Protein 2OTT (pdb70)

Nearest PDB structures (foldseek):
  2ott-assembly2_Y  TM=1.011E+00  e=1.435E-18  Homo sapiens
  2ott-assembly1_X  TM=9.929E-01  e=5.709E-17  Homo sapiens
  2ja4-assembly1_A  TM=9.691E-01  e=3.502E-15  Homo sapiens
  9fmu-assembly1_D  TM=6.774E-01  e=1.146E-04  Homo sapiens
  6sa4-assembly1_A  TM=6.822E-01  e=3.387E-04  Homo sapiens

Secondary structure (DSSP, 8-state):
---EEEEEESSSTTEEEEEEESSS--EEBP---HHHHHHHHHHTT---EEEEEEE-TT-TT--EEE-SSS-GGG-S--EEE-SS--EEEEEE--/---EEEEEESSSTTEEEEEEESSS--EEBP--HHHHHHHHHHT---EEEEEEE-TT-TT--EEE--SSSGGG-SSPEEE-SS--EEEEEE--

Structure (mmCIF, N/CA/C/O backbone):
data_2OTT
#
_entry.id   2OTT
#
_cell.length_a   74.161
_cell.length_b   74.161
_cell.length_c   128.990
_cell.angle_alpha   90.00
_cell.angle_beta   90.00
_cell.angle_gamma   90.00
#
_symmetry.space_group_name_H-M   'P 41 2 2'
#
loop_
_entity.id
_entity.type
_entity.pdbx_description
1 polymer 'T-cell surface glycoprotein CD5'
2 water water
#
loop_
_atom_site.group_PDB
_atom_site.id
_atom_site.type_symbol
_atom_site.label_atom_id
_atom_site.label_alt_id
_atom_site.label_comp_id
_atom_site.label_asym_id
_atom_site.label_entity_id
_atom_site.label_seq_id
_atom_site.pdbx_PDB_ins_code
_atom_site.Cartn_x
_atom_site.Cartn_y
_atom_site.Cartn_z
_atom_site.occupancy
_atom_site.B_iso_or_equiv
_atom_site.auth_seq_id
_atom_site.auth_comp_id
_atom_site.auth_asym_id
_atom_site.auth_atom_id
_atom_site.pdbx_PDB_model_num
ATOM 1 N N . PRO A 1 1 ? 18.201 66.893 -12.067 1.00 22.37 7 PRO X N 1
ATOM 2 C CA . PRO A 1 1 ? 18.734 66.665 -10.691 1.00 22.03 7 PRO X CA 1
ATOM 3 C C . PRO A 1 1 ? 19.187 65.220 -10.515 1.00 21.34 7 PRO X C 1
ATOM 4 O O . PRO A 1 1 ? 18.397 64.296 -10.725 1.00 21.96 7 PRO X O 1
ATOM 8 N N . ALA A 1 2 ? 20.436 65.019 -10.144 1.00 20.12 8 ALA X N 1
ATOM 9 C CA . ALA A 1 2 ? 20.915 63.674 -9.879 1.00 19.85 8 ALA X CA 1
ATOM 10 C C . ALA A 1 2 ? 20.200 63.045 -8.647 1.00 19.91 8 ALA X C 1
ATOM 11 O O . ALA A 1 2 ? 19.541 63.748 -7.839 1.00 19.81 8 ALA X O 1
ATOM 13 N N . VAL A 1 3 ? 20.270 61.722 -8.545 1.00 18.65 9 VAL X N 1
ATOM 14 C CA . VAL A 1 3 ? 19.787 61.031 -7.394 1.00 17.81 9 VAL X CA 1
ATOM 15 C C . VAL A 1 3 ? 20.904 61.129 -6.346 1.00 17.21 9 VAL X C 1
ATOM 16 O O . VAL A 1 3 ? 22.032 60.871 -6.671 1.00 17.97 9 VAL X O 1
ATOM 20 N N . GLU A 1 4 ? 20.582 61.512 -5.122 1.00 15.71 10 GLU X N 1
ATOM 21 C CA . GLU A 1 4 ? 21.539 61.588 -4.031 1.00 15.19 10 GLU X CA 1
ATOM 22 C C . GLU A 1 4 ? 21.293 60.422 -3.114 1.00 13.50 10 GLU X C 1
ATOM 23 O O . GLU A 1 4 ? 20.160 59.974 -2.963 1.00 11.22 10 GLU X O 1
ATOM 29 N N . SER A 1 5 ? 22.338 59.906 -2.502 1.00 12.12 11 SER X N 1
ATOM 30 C CA . SER A 1 5 ? 22.085 58.875 -1.546 1.00 12.64 11 SER X CA 1
ATOM 31 C C . SER A 1 5 ? 22.799 59.172 -0.238 1.00 11.33 11 SER X C 1
ATOM 32 O O . SER A 1 5 ? 23.690 59.994 -0.182 1.00 10.37 11 SER X O 1
ATOM 35 N N . ARG A 1 6 ? 22.510 58.352 0.754 1.00 11.45 12 ARG X N 1
ATOM 36 C CA . ARG A 1 6 ? 22.939 58.631 2.116 1.00 12.66 12 ARG X CA 1
ATOM 37 C C . ARG A 1 6 ? 22.598 57.434 2.983 1.00 11.96 12 ARG X C 1
ATOM 38 O O . ARG A 1 6 ? 21.661 56.712 2.677 1.00 10.34 12 ARG X O 1
ATOM 46 N N . LEU A 1 7 ? 23.346 57.264 4.070 1.00 11.55 13 LEU X N 1
ATOM 47 C CA . LEU A 1 7 ? 23.188 56.136 4.966 1.00 9.69 13 LEU X CA 1
ATOM 48 C C . LEU A 1 7 ? 22.706 56.684 6.290 1.00 10.24 13 LEU X C 1
ATOM 49 O O . LEU A 1 7 ? 23.372 57.524 6.950 1.00 10.20 13 LEU X O 1
ATOM 54 N N . VAL A 1 8 ? 21.528 56.218 6.685 1.00 9.66 14 VAL X N 1
ATOM 55 C CA . VAL A 1 8 ? 20.837 56.807 7.791 1.00 8.53 14 VAL X CA 1
ATOM 56 C C . VAL A 1 8 ? 20.793 55.790 8.941 1.00 10.15 14 VAL X C 1
ATOM 57 O O . VAL A 1 8 ? 20.490 54.565 8.788 1.00 8.54 14 VAL X O 1
ATOM 61 N N . GLY A 1 9 ? 21.086 56.275 10.134 1.00 10.39 15 GLY X N 1
ATOM 62 C CA . GLY A 1 9 ? 20.715 55.456 11.268 1.00 9.84 15 GLY X CA 1
ATOM 63 C C . GLY A 1 9 ? 21.916 54.744 11.832 1.00 10.53 15 GLY X C 1
ATOM 64 O O . GLY A 1 9 ? 21.752 54.100 12.871 1.00 10.63 15 GLY X O 1
ATOM 65 N N . GLY A 1 10 ? 23.095 54.847 11.171 1.00 8.88 16 GLY X N 1
ATOM 66 C CA . GLY A 1 10 ? 24.278 54.125 11.618 1.00 10.25 16 GLY X CA 1
ATOM 67 C C . GLY A 1 10 ? 25.167 54.837 12.650 1.00 11.24 16 GLY X C 1
ATOM 68 O O . GLY A 1 10 ? 25.070 56.063 12.835 1.00 12.12 16 GLY X O 1
ATOM 69 N N . SER A 1 11 ? 26.103 54.116 13.258 1.00 9.39 17 SER X N 1
ATOM 70 C CA . SER A 1 11 ? 26.906 54.764 14.287 1.00 10.89 17 SER X CA 1
ATOM 71 C C . SER A 1 11 ? 27.900 55.689 13.673 1.00 9.40 17 SER X C 1
ATOM 72 O O . SER A 1 11 ? 28.573 56.406 14.404 1.00 9.46 17 SER X O 1
ATOM 75 N N . SER A 1 12 ? 28.025 55.662 12.355 1.00 8.98 18 SER X N 1
ATOM 76 C CA . SER A 1 12 ? 28.577 56.793 11.639 1.00 9.28 18 SER X CA 1
ATOM 77 C C . SER A 1 12 ? 27.909 57.004 10.255 1.00 10.45 18 SER X C 1
ATOM 78 O O . SER A 1 12 ? 26.983 56.256 9.888 1.00 10.71 18 SER X O 1
ATOM 81 N N . ILE A 1 13 ? 28.330 58.017 9.496 1.00 11.00 19 ILE X N 1
ATOM 82 C CA . ILE A 1 13 ? 27.709 58.222 8.187 1.00 13.18 19 ILE X CA 1
ATOM 83 C C . ILE A 1 13 ? 28.172 57.104 7.188 1.00 14.42 19 ILE X C 1
ATOM 84 O O . ILE A 1 13 ? 27.642 57.008 6.048 1.00 13.63 19 ILE X O 1
ATOM 89 N N . CYS A 1 14 ? 29.163 56.290 7.606 1.00 13.22 20 CYS X N 1
ATOM 90 C CA . CYS A 1 14 ? 29.659 55.211 6.764 1.00 13.74 20 CYS X CA 1
ATOM 91 C C . CYS A 1 14 ? 28.807 53.969 6.887 1.00 12.12 20 CYS X C 1
ATOM 92 O O . CYS A 1 14 ? 29.126 52.948 6.302 1.00 12.98 20 CYS X O 1
ATOM 95 N N . GLU A 1 15 ? 27.701 54.012 7.635 1.00 11.50 21 GLU X N 1
ATOM 96 C CA . GLU A 1 15 ? 26.865 52.820 7.691 1.00 9.77 21 GLU X CA 1
ATOM 97 C C . GLU A 1 15 ? 25.416 53.138 7.968 1.00 10.01 21 GLU X C 1
ATOM 98 O O . GLU A 1 15 ? 25.118 54.168 8.525 1.00 9.93 21 GLU X O 1
ATOM 104 N N . GLY A 1 16 ? 24.483 52.335 7.472 1.00 9.57 22 GLY X N 1
ATOM 105 C CA . GLY A 1 16 ? 23.107 52.623 7.734 1.00 8.08 22 GLY X CA 1
ATOM 106 C C . GLY A 1 16 ? 22.184 52.202 6.617 1.00 9.48 22 GLY X C 1
ATOM 107 O O . GLY A 1 16 ? 22.626 51.587 5.633 1.00 8.92 22 GLY X O 1
ATOM 108 N N . THR A 1 17 ? 20.887 52.463 6.805 1.00 8.41 23 THR X N 1
ATOM 109 C CA . THR A 1 17 ? 19.910 52.168 5.810 1.00 9.13 23 THR X CA 1
ATOM 110 C C . THR A 1 17 ? 20.058 53.137 4.630 1.00 11.06 23 THR X C 1
ATOM 111 O O . THR A 1 17 ? 20.236 54.353 4.839 1.00 10.66 23 THR X O 1
ATOM 115 N N . VAL A 1 18 ? 19.959 52.635 3.397 1.00 10.36 24 VAL X N 1
ATOM 116 C CA . VAL A 1 18 ? 20.140 53.567 2.269 1.00 10.45 24 VAL X CA 1
ATOM 117 C C . VAL A 1 18 ? 18.885 54.395 2.062 1.00 10.30 24 VAL X C 1
ATOM 118 O O . VAL A 1 18 ? 17.742 53.849 1.954 1.00 10.28 24 VAL X O 1
ATOM 122 N N . GLU A 1 19 ? 19.106 55.693 1.954 1.00 9.54 25 GLU X N 1
ATOM 123 C CA . GLU A 1 19 ? 18.073 56.649 1.591 1.00 10.86 25 GLU X CA 1
ATOM 124 C C . GLU A 1 19 ? 18.490 57.434 0.359 1.00 10.85 25 GLU X C 1
ATOM 125 O O . GLU A 1 19 ? 19.695 57.701 0.145 1.00 9.91 25 GLU X O 1
ATOM 131 N N . VAL A 1 20 ? 17.493 57.783 -0.452 1.00 10.17 26 VAL X N 1
ATOM 132 C CA . VAL A 1 20 ? 17.754 58.522 -1.693 1.00 9.93 26 VAL X CA 1
ATOM 133 C C . VAL A 1 20 ? 16.794 59.649 -1.879 1.00 12.07 26 VAL X C 1
ATOM 134 O O . VAL A 1 20 ? 15.742 59.725 -1.263 1.00 13.37 26 VAL X O 1
ATOM 138 N N . ARG A 1 21 ? 17.113 60.512 -2.799 1.00 15.60 27 ARG X N 1
ATOM 139 C CA . ARG A 1 21 ? 16.272 61.660 -3.074 1.00 18.57 27 ARG X CA 1
ATOM 140 C C . ARG A 1 21 ? 16.684 62.245 -4.402 1.00 20.31 27 ARG X C 1
ATOM 141 O O . ARG A 1 21 ? 17.862 62.257 -4.771 1.00 20.21 27 ARG X O 1
ATOM 149 N N . GLN A 1 22 ? 15.690 62.664 -5.147 1.00 23.78 28 GLN X N 1
ATOM 150 C CA . GLN A 1 22 ? 15.921 63.446 -6.350 1.00 27.60 28 GLN X CA 1
ATOM 151 C C . GLN A 1 22 ? 15.463 64.945 -6.161 1.00 28.90 28 GLN X C 1
ATOM 152 O O . GLN A 1 22 ? 16.223 65.787 -5.642 1.00 30.71 28 GLN X O 1
ATOM 158 N N . GLY A 1 23 ? 14.266 65.317 -6.529 1.00 29.26 29 GLY X N 1
ATOM 159 C CA . GLY A 1 23 ? 13.870 66.691 -6.144 1.00 31.52 29 GLY X CA 1
ATOM 160 C C . GLY A 1 23 ? 12.928 66.386 -5.004 1.00 32.84 29 GLY X C 1
ATOM 161 O O . GLY A 1 23 ? 11.731 66.245 -5.195 1.00 34.18 29 GLY X O 1
ATOM 162 N N . ALA A 1 24 ? 13.431 66.148 -3.815 1.00 32.95 30 ALA X N 1
ATOM 163 C CA . ALA A 1 24 ? 12.603 65.278 -3.017 1.00 32.62 30 ALA X CA 1
ATOM 164 C C . ALA A 1 24 ? 12.694 65.428 -1.505 1.00 32.02 30 ALA X C 1
ATOM 165 O O . ALA A 1 24 ? 13.565 66.133 -0.930 1.00 31.95 30 ALA X O 1
ATOM 167 N N . GLN A 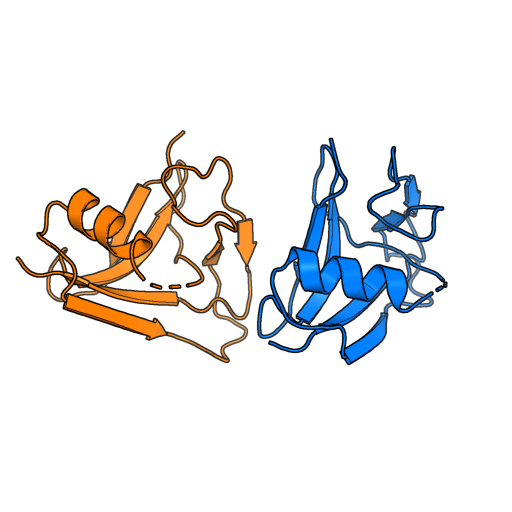1 25 ? 11.744 64.749 -0.881 1.00 30.04 31 GLN X N 1
ATOM 168 C CA . GLN A 1 25 ? 11.986 64.207 0.401 1.00 28.35 31 GLN X CA 1
ATOM 169 C C . GLN A 1 25 ? 12.944 63.031 0.281 1.00 24.52 31 GLN X C 1
ATOM 170 O O . GLN A 1 25 ? 13.079 62.385 -0.748 1.00 22.49 31 GLN X O 1
ATOM 176 N N . TRP A 1 26 ? 13.633 62.776 1.362 1.00 21.33 32 TRP X N 1
ATOM 177 C CA . TRP A 1 26 ? 14.399 61.558 1.442 1.00 18.76 32 TRP X CA 1
ATOM 178 C C . TRP A 1 26 ? 13.432 60.401 1.614 1.00 16.89 32 TRP X C 1
ATOM 179 O O . TRP A 1 26 ? 12.386 60.547 2.267 1.00 17.75 32 TRP X O 1
ATOM 190 N N . ALA A 1 27 ? 13.768 59.257 1.046 1.00 13.82 33 ALA X N 1
ATOM 191 C CA . ALA A 1 27 ? 12.916 58.090 1.207 1.00 11.43 33 ALA X CA 1
ATOM 192 C C . ALA A 1 27 ? 13.913 56.948 1.194 1.00 10.92 33 ALA X C 1
ATOM 193 O O . ALA A 1 27 ? 15.017 57.085 0.669 1.00 9.43 33 ALA X O 1
ATOM 195 N N . ALA A 1 28 ? 13.533 55.834 1.806 1.00 10.39 34 ALA X N 1
ATOM 196 C CA . ALA A 1 28 ? 14.344 54.653 1.740 1.00 10.11 34 ALA X CA 1
ATOM 197 C C . ALA A 1 28 ? 14.502 54.225 0.283 1.00 10.28 34 ALA X C 1
ATOM 198 O O . ALA A 1 28 ? 13.573 54.385 -0.500 1.00 10.97 34 ALA X O 1
ATOM 200 N N . LEU A 1 29 ? 15.637 53.639 -0.071 1.00 10.04 35 LEU X N 1
ATOM 201 C CA . LEU A 1 29 ? 15.785 52.953 -1.348 1.00 10.99 35 LEU X CA 1
ATOM 202 C C . LEU A 1 29 ? 15.318 51.542 -1.246 1.00 13.25 35 LEU X C 1
ATOM 203 O O . LEU A 1 29 ? 15.780 50.823 -0.325 1.00 14.85 35 LEU X O 1
ATOM 208 N N . CYS A 1 30 ? 14.503 51.090 -2.201 1.00 14.81 36 CYS X N 1
ATOM 209 C CA . CYS A 1 30 ? 14.066 49.696 -2.239 1.00 19.39 36 CYS X CA 1
ATOM 210 C C . CYS A 1 30 ? 14.949 48.946 -3.139 1.00 21.00 36 CYS X C 1
ATOM 211 O O . CYS A 1 30 ? 15.224 49.441 -4.242 1.00 22.05 36 CYS X O 1
ATOM 214 N N . ASP A 1 31 ? 15.334 47.721 -2.812 1.00 24.43 37 ASP X N 1
ATOM 215 C CA . ASP A 1 31 ? 16.144 47.049 -3.843 1.00 28.97 37 ASP X CA 1
ATOM 216 C C . ASP A 1 31 ? 15.692 45.670 -4.187 1.00 31.04 37 ASP X C 1
ATOM 217 O O . ASP A 1 31 ? 15.108 45.060 -3.375 1.00 32.37 37 ASP X O 1
ATOM 222 N N . SER A 1 32 ? 15.976 45.150 -5.383 1.00 35.77 38 SER X N 1
ATOM 223 C CA . SER A 1 32 ? 16.492 43.698 -5.462 1.00 38.02 38 SER X CA 1
ATOM 224 C C . SER A 1 32 ? 17.343 43.322 -6.673 1.00 38.81 38 SER X C 1
ATOM 225 O O . SER A 1 32 ? 18.477 42.815 -6.535 1.00 4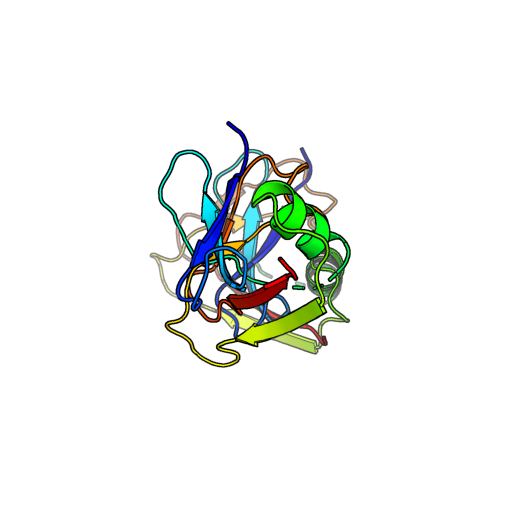1.21 38 SER X O 1
ATOM 228 N N . SER A 1 37 ? 26.079 43.199 -8.117 1.00 35.18 43 SER X N 1
ATOM 229 C CA . SER A 1 37 ? 25.133 43.936 -7.276 1.00 36.42 43 SER X CA 1
ATOM 230 C C . SER A 1 37 ? 25.838 44.807 -6.221 1.00 35.73 43 SER X C 1
ATOM 231 O O . SER A 1 37 ? 25.274 45.837 -5.762 1.00 36.26 43 SER X O 1
ATOM 234 N N . SER A 1 38 ? 27.061 44.409 -5.848 1.00 33.39 44 SER X N 1
ATOM 235 C CA . SER A 1 38 ? 27.904 45.295 -5.069 1.00 31.22 44 SER X CA 1
ATOM 236 C C . SER A 1 38 ? 28.281 46.609 -5.748 1.00 28.10 44 SER X C 1
ATOM 237 O O . SER A 1 38 ? 28.706 47.547 -5.070 1.00 26.90 44 SER X O 1
ATOM 240 N N . LEU A 1 39 ? 28.097 46.668 -7.066 1.00 24.57 45 LEU X N 1
ATOM 241 C CA . LEU A 1 39 ? 28.327 47.872 -7.854 1.00 22.14 45 LEU X CA 1
ATOM 242 C C . LEU A 1 39 ? 27.578 49.094 -7.286 1.00 19.93 45 LEU X C 1
ATOM 243 O O . LEU A 1 39 ? 28.177 50.142 -6.977 1.00 19.46 45 LEU X O 1
ATOM 248 N N . ARG A 1 40 ? 26.297 48.922 -7.051 1.00 16.93 46 ARG X N 1
ATOM 249 C CA . ARG A 1 40 ? 25.515 50.005 -6.544 1.00 15.88 46 ARG X CA 1
ATOM 250 C C . ARG A 1 40 ? 25.959 50.446 -5.155 1.00 13.40 46 ARG X C 1
ATOM 251 O O . ARG A 1 40 ? 25.957 51.669 -4.850 1.00 14.11 46 ARG X O 1
ATOM 259 N N . TRP A 1 41 ? 26.383 49.506 -4.312 1.00 11.55 47 TRP X N 1
ATOM 260 C CA . TRP A 1 41 ? 26.672 49.878 -2.909 1.00 10.01 47 TRP X CA 1
ATOM 261 C C . TRP A 1 41 ? 28.012 50.574 -2.795 1.00 10.11 47 TRP X C 1
ATOM 262 O O . TRP A 1 41 ? 28.184 51.529 -1.963 1.00 10.35 47 TRP X O 1
ATOM 273 N N . GLU A 1 42 ? 28.928 50.195 -3.686 1.00 8.92 48 GLU X N 1
ATOM 274 C CA . GLU A 1 42 ? 30.194 50.862 -3.754 1.00 9.50 48 GLU X CA 1
ATOM 275 C C . GLU A 1 42 ? 30.003 52.346 -4.144 1.00 11.77 48 GLU X C 1
ATOM 276 O O . GLU A 1 42 ? 30.660 53.209 -3.550 1.00 13.56 48 GLU X O 1
ATOM 282 N N . GLU A 1 43 ? 29.153 52.655 -5.133 1.00 12.03 49 GLU X N 1
ATOM 283 C CA . GLU A 1 43 ? 28.871 54.044 -5.488 1.00 14.12 49 GLU X CA 1
ATOM 284 C C . GLU A 1 43 ? 28.318 54.779 -4.247 1.00 12.34 49 GLU X C 1
ATOM 285 O O . GLU A 1 43 ? 28.755 55.909 -3.959 1.00 12.03 49 GLU X O 1
ATOM 291 N N . VAL A 1 44 ? 27.344 54.161 -3.569 1.00 9.80 50 VAL X N 1
ATOM 292 C CA . VAL A 1 44 ? 26.736 54.775 -2.400 1.00 9.34 50 VAL X CA 1
ATOM 293 C C . VAL A 1 44 ? 27.786 55.074 -1.291 1.00 10.13 50 VAL X C 1
ATOM 294 O O . VAL A 1 44 ? 27.783 56.157 -0.714 1.00 10.66 50 VAL X O 1
ATOM 298 N N . CYS A 1 45 ? 28.690 54.143 -1.012 1.00 9.19 51 CYS X N 1
ATOM 299 C CA . CYS A 1 45 ? 29.751 54.381 -0.020 1.00 8.34 51 CYS X CA 1
ATOM 300 C C . CYS A 1 45 ? 30.638 55.538 -0.448 1.00 9.01 51 CYS X C 1
ATOM 301 O O . CYS A 1 45 ? 30.933 56.423 0.372 1.00 8.64 51 CYS X O 1
ATOM 304 N N . ARG A 1 46 ? 31.067 55.543 -1.703 1.00 7.28 52 ARG X N 1
ATOM 305 C CA . ARG A 1 46 ? 32.053 56.484 -2.114 1.00 7.53 52 ARG X CA 1
ATOM 306 C C . ARG A 1 46 ? 31.459 57.894 -2.244 1.00 9.53 52 ARG X C 1
ATOM 307 O O . ARG A 1 46 ? 32.164 58.867 -2.078 1.00 11.54 52 ARG X O 1
ATOM 315 N N . GLU A 1 47 ? 30.181 58.016 -2.538 1.00 11.51 53 GLU X N 1
ATOM 316 C CA . GLU A 1 47 ? 29.498 59.284 -2.590 1.00 14.21 53 GLU X CA 1
ATOM 317 C C . GLU A 1 47 ? 29.436 59.926 -1.170 1.00 13.79 53 GLU X C 1
ATOM 318 O O . GLU A 1 47 ? 29.318 61.119 -1.037 1.00 13.23 53 GLU X O 1
ATOM 324 N N . GLN A 1 48 ? 29.445 59.110 -0.111 1.00 14.05 54 GLN X N 1
ATOM 325 C CA . GLN A 1 48 ? 29.515 59.598 1.263 1.00 13.07 54 GLN X CA 1
ATOM 326 C C . GLN A 1 48 ? 30.981 60.009 1.543 1.00 13.54 54 GLN X C 1
ATOM 327 O O . GLN A 1 48 ? 31.266 60.540 2.613 1.00 12.69 54 GLN X O 1
ATOM 333 N N . GLN A 1 49 ? 31.903 59.716 0.620 1.00 12.01 55 GLN X N 1
ATOM 334 C CA . GLN A 1 49 ? 33.314 59.943 0.913 1.00 15.71 55 GLN X CA 1
ATOM 335 C C . GLN A 1 49 ? 33.865 58.992 2.030 1.00 13.45 55 GLN X C 1
ATOM 336 O O . GLN A 1 49 ? 34.781 59.306 2.751 1.00 12.07 55 GLN X O 1
ATOM 342 N N . CYS A 1 50 ? 33.278 57.798 2.115 1.00 12.60 56 CYS X N 1
ATOM 343 C CA . CYS A 1 50 ? 33.755 56.694 2.953 1.00 13.53 56 CYS X CA 1
ATOM 344 C C . CYS A 1 50 ? 34.601 55.756 2.087 1.00 11.72 56 CYS X C 1
ATOM 345 O O . CYS A 1 50 ? 34.889 56.052 0.924 1.00 11.76 56 CYS X O 1
ATOM 348 N N . GLY A 1 51 ? 35.015 54.641 2.674 1.00 10.69 57 GLY X N 1
ATOM 349 C CA . GLY A 1 51 ? 35.804 53.663 2.007 1.00 10.32 57 GLY X CA 1
ATOM 350 C C . GLY A 1 51 ? 34.824 52.768 1.273 1.00 10.78 57 GLY X C 1
ATOM 351 O O . GLY A 1 51 ? 33.635 53.117 1.160 1.00 11.06 57 GLY X O 1
ATOM 352 N N . SER A 1 52 ? 35.300 51.603 0.810 1.00 9.87 58 SER X N 1
ATOM 353 C CA . SER A 1 52 ? 34.490 50.663 0.041 1.00 9.13 58 SER X CA 1
ATOM 354 C C . SER A 1 52 ? 33.500 49.901 0.844 1.00 9.52 58 SER X C 1
ATOM 355 O O . SER A 1 52 ? 33.645 49.767 2.033 1.00 8.97 58 SER X O 1
ATOM 358 N N . VAL A 1 53 ? 32.494 49.372 0.157 1.00 10.22 59 VAL X N 1
ATOM 359 C CA . VAL A 1 53 ? 31.430 48.668 0.821 1.00 9.86 59 VAL X CA 1
ATOM 360 C C . VAL A 1 53 ? 32.081 47.481 1.482 1.00 10.26 59 VAL X C 1
ATOM 361 O O . VAL A 1 53 ? 32.860 46.786 0.863 1.00 10.00 59 VAL X O 1
ATOM 365 N N . ASN A 1 54 ? 31.781 47.240 2.748 1.00 12.01 60 ASN X N 1
ATOM 366 C CA . ASN A 1 54 ? 32.097 45.943 3.176 1.00 14.12 60 ASN X CA 1
ATOM 367 C C . ASN A 1 54 ? 31.061 44.909 3.468 1.00 13.65 60 ASN X C 1
ATOM 368 O O . ASN A 1 54 ? 31.387 43.786 3.431 1.00 14.39 60 ASN X O 1
ATOM 373 N N . SER A 1 55 ? 29.788 45.260 3.558 1.00 12.84 61 SER X N 1
ATOM 374 C CA . SER A 1 55 ? 28.766 44.248 3.652 1.00 13.25 61 SER X CA 1
ATOM 375 C C . SER A 1 55 ? 27.427 44.981 3.499 1.00 12.97 61 SER X C 1
ATOM 376 O O . SER A 1 55 ? 27.387 46.174 3.582 1.00 11.74 61 SER X O 1
ATOM 379 N N . TYR A 1 56 ? 26.333 44.258 3.300 1.00 14.19 62 TYR X N 1
ATOM 380 C CA . TYR A 1 56 ? 24.980 44.850 3.180 1.00 14.71 62 TYR X CA 1
ATOM 381 C C . TYR A 1 56 ? 24.005 43.740 3.474 1.00 14.32 62 TYR X C 1
ATOM 382 O O . TYR A 1 56 ? 24.325 42.583 3.330 1.00 12.92 62 TYR X O 1
ATOM 391 N N . ARG A 1 57 ? 22.813 44.081 3.905 1.00 14.49 63 ARG X N 1
ATOM 392 C CA . ARG A 1 57 ? 21.849 43.086 4.229 1.00 14.72 63 ARG X CA 1
ATOM 393 C C . ARG A 1 57 ? 20.554 43.736 3.853 1.00 13.69 63 ARG X C 1
ATOM 394 O O . ARG A 1 57 ? 20.389 44.947 3.998 1.00 14.42 63 ARG X O 1
ATOM 402 N N . VAL A 1 58 ? 19.648 42.922 3.348 1.00 13.79 64 VAL X N 1
ATOM 403 C CA . VAL A 1 58 ? 18.314 43.311 2.931 1.00 13.11 64 VAL X CA 1
ATOM 404 C C . VAL A 1 58 ? 17.436 43.317 4.205 1.00 13.56 64 VAL X C 1
ATOM 405 O O . VAL A 1 58 ? 17.415 42.319 4.941 1.00 13.91 64 VAL X O 1
ATOM 409 N N . LEU A 1 59 ? 16.658 44.381 4.382 1.00 12.37 65 LEU X N 1
ATOM 410 C CA . LEU A 1 59 ? 15.822 44.634 5.531 1.00 12.68 65 LEU X CA 1
ATOM 411 C C . LEU A 1 59 ? 14.318 44.627 5.195 1.00 12.81 65 LEU X C 1
ATOM 412 O O . LEU A 1 59 ? 13.933 44.973 4.065 1.00 12.27 65 LEU X O 1
ATOM 417 N N . ASP A 1 60 ? 13.462 44.281 6.164 1.00 11.68 66 ASP X N 1
ATOM 418 C CA . ASP A 1 60 ? 12.017 44.581 6.006 1.00 12.17 66 ASP X CA 1
ATOM 419 C C . ASP A 1 60 ? 11.234 43.717 5.014 1.00 11.95 66 ASP X C 1
ATOM 420 O O . ASP A 1 60 ? 10.053 44.023 4.730 1.00 13.69 66 ASP X O 1
ATOM 425 N N . ALA A 1 61 ? 11.839 42.646 4.506 1.00 10.47 67 ALA X N 1
ATOM 426 C CA . ALA A 1 61 ? 11.126 41.705 3.653 1.00 9.54 67 ALA X CA 1
ATOM 427 C C . ALA A 1 61 ? 9.829 41.349 4.369 1.00 10.05 67 ALA X C 1
ATOM 428 O O . ALA A 1 61 ? 9.823 41.087 5.602 1.00 10.30 67 ALA X O 1
ATOM 430 N N . GLY A 1 62 ? 8.752 41.309 3.614 1.00 9.36 68 GLY X N 1
ATOM 431 C CA . GLY A 1 62 ? 7.497 40.812 4.146 1.00 10.15 68 GLY X CA 1
ATOM 432 C C . GLY A 1 62 ? 6.701 41.774 4.963 1.00 11.35 68 GLY X C 1
ATOM 433 O O . GLY A 1 62 ? 5.705 41.356 5.567 1.00 13.39 68 GLY X O 1
ATOM 434 N N . ASP A 1 63 ? 7.090 43.060 4.983 1.00 11.05 69 ASP X N 1
ATOM 435 C CA . ASP A 1 63 ? 6.382 44.075 5.751 1.00 11.13 69 ASP X CA 1
ATOM 436 C C . ASP A 1 63 ? 5.562 44.901 4.779 1.00 10.52 69 ASP X C 1
ATOM 437 O O . ASP A 1 63 ? 6.154 45.678 4.037 1.00 10.53 69 ASP X O 1
ATOM 442 N N . PRO A 1 64 ? 4.212 44.776 4.791 1.00 9.43 70 PRO X N 1
ATOM 443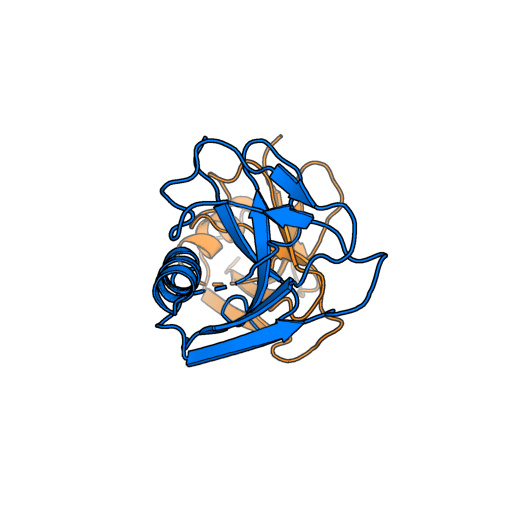 C CA . PRO A 1 64 ? 3.496 45.498 3.744 1.00 9.95 70 PRO X CA 1
ATOM 444 C C . PRO A 1 64 ? 3.588 46.989 3.979 1.00 11.35 70 PRO X C 1
ATOM 445 O O . PRO A 1 64 ? 3.339 47.731 3.054 1.00 14.09 70 PRO X O 1
ATOM 449 N N . THR A 1 65 ? 3.903 47.451 5.186 1.00 10.64 71 THR X N 1
ATOM 450 C CA . THR A 1 65 ? 3.899 48.895 5.427 1.00 9.42 71 THR X CA 1
ATOM 451 C C . THR A 1 65 ? 5.220 49.573 5.035 1.00 9.65 71 THR X C 1
ATOM 452 O O . THR A 1 65 ? 5.319 50.781 5.133 1.00 10.72 71 THR X O 1
ATOM 456 N N . SER A 1 66 ? 6.210 48.822 4.596 1.00 9.28 72 SER X N 1
ATOM 457 C CA . SER A 1 66 ? 7.525 49.315 4.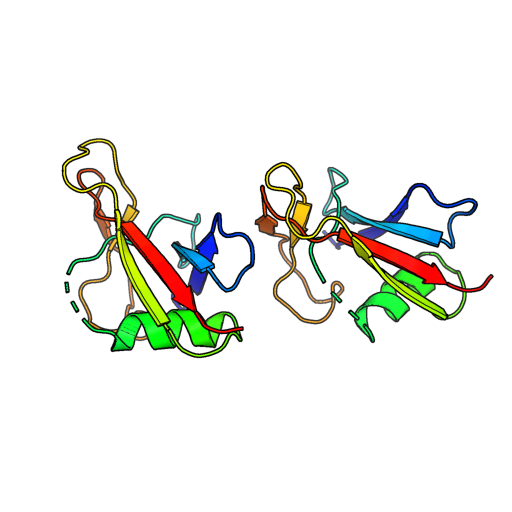296 1.00 10.32 72 SER X CA 1
ATOM 458 C C . SER A 1 66 ? 7.428 49.987 2.942 1.00 12.56 72 SER X C 1
ATOM 459 O O . SER A 1 66 ? 7.026 49.335 1.991 1.00 11.98 72 SER X O 1
ATOM 462 N N . ARG A 1 67 ? 7.738 51.308 2.862 1.00 14.32 73 ARG X N 1
ATOM 463 C CA . ARG A 1 67 ? 7.789 52.012 1.571 1.00 15.37 73 ARG X CA 1
ATOM 464 C C . ARG A 1 67 ? 9.041 52.757 1.236 1.00 14.33 73 ARG X C 1
ATOM 465 O O . ARG A 1 67 ? 9.883 53.053 2.145 1.00 15.78 73 ARG X O 1
ATOM 473 N N . GLY A 1 68 ? 9.190 53.103 -0.043 1.00 12.47 74 GLY X N 1
ATOM 474 C CA . GLY A 1 68 ? 10.328 53.913 -0.452 1.00 12.71 74 GLY X CA 1
ATOM 475 C C . GLY A 1 68 ? 10.367 54.145 -1.920 1.00 12.69 74 GLY X C 1
ATOM 476 O O . GLY A 1 68 ? 9.312 54.178 -2.558 1.00 13.48 74 GLY X O 1
ATOM 477 N N . LEU A 1 69 ? 11.568 54.269 -2.475 1.00 11.77 75 LEU X N 1
ATOM 478 C CA . LEU A 1 69 ? 11.740 54.637 -3.868 1.00 11.71 75 LEU X CA 1
ATOM 479 C C . LEU A 1 69 ? 12.626 53.614 -4.496 1.00 13.38 75 LEU X C 1
ATOM 480 O O . LEU A 1 69 ? 13.503 53.047 -3.838 1.00 15.13 75 LEU X O 1
ATOM 485 N N . PHE A 1 70 ? 12.517 53.459 -5.787 1.00 15.19 76 PHE X N 1
ATOM 486 C CA . PHE A 1 70 ? 13.011 52.285 -6.461 1.00 17.73 76 PHE X CA 1
ATOM 487 C C . PHE A 1 70 ? 13.561 52.844 -7.770 1.00 20.16 76 PHE X C 1
ATOM 488 O O . PHE A 1 70 ? 13.047 53.824 -8.349 1.00 19.46 76 PHE X O 1
ATOM 496 N N . CYS A 1 71 ? 14.593 52.209 -8.275 1.00 25.45 77 CYS X N 1
ATOM 497 C CA . CYS A 1 71 ? 15.262 52.674 -9.496 1.00 27.45 77 CYS X CA 1
ATOM 498 C C . CYS A 1 71 ? 15.504 51.410 -10.315 1.00 28.11 77 CYS X C 1
ATOM 499 O O . CYS A 1 71 ?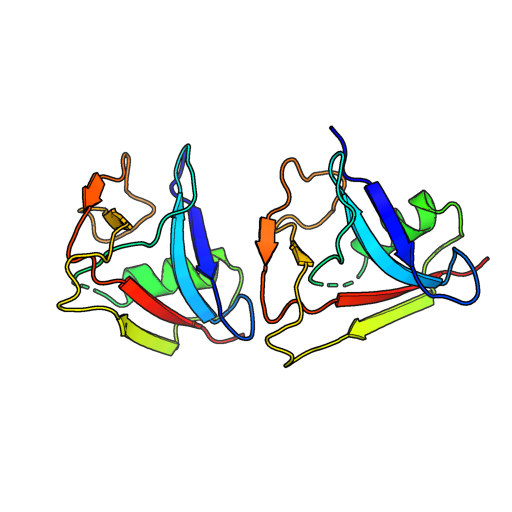 16.201 50.529 -9.863 1.00 28.01 77 CYS X O 1
ATOM 502 N N . PRO A 1 72 ? 14.859 51.273 -11.474 1.00 29.63 78 PRO X N 1
ATOM 503 C CA . PRO A 1 72 ? 15.041 50.058 -12.277 1.00 31.14 78 PRO X CA 1
ATOM 504 C C . PRO A 1 72 ? 16.218 50.194 -13.253 1.00 32.85 78 PRO X C 1
ATOM 505 O O . PRO A 1 72 ? 15.972 50.317 -14.445 1.00 33.99 78 PRO X O 1
ATOM 509 N N . HIS A 1 73 ? 17.454 50.223 -12.746 1.00 33.63 79 HIS X N 1
ATOM 510 C CA . HIS A 1 73 ? 18.721 50.417 -13.488 1.00 35.61 79 HIS X CA 1
ATOM 511 C C . HIS A 1 73 ? 19.768 50.112 -12.429 1.00 37.07 79 HIS X C 1
ATOM 512 O O . HIS A 1 73 ? 19.644 50.533 -11.239 1.00 36.94 79 HIS X O 1
ATOM 519 N N . GLN A 1 74 ? 20.804 49.394 -12.837 1.00 38.42 80 GLN X N 1
ATOM 520 C CA . GLN A 1 74 ? 21.768 48.875 -11.879 1.00 40.37 80 GLN X CA 1
ATOM 521 C C . GLN A 1 74 ? 22.294 50.004 -10.974 1.00 39.62 80 GLN X C 1
ATOM 522 O O . GLN A 1 74 ? 22.273 49.902 -9.741 1.00 40.03 80 GLN X O 1
ATOM 528 N N . LYS A 1 75 ? 22.675 51.117 -11.588 1.00 39.10 81 LYS X N 1
ATOM 529 C CA . LYS A 1 75 ? 23.309 52.206 -10.858 1.00 38.65 81 LYS X CA 1
ATOM 530 C C . LYS A 1 75 ? 22.370 53.370 -10.711 1.00 36.12 81 LYS X C 1
ATOM 531 O O . LYS A 1 75 ? 21.709 53.792 -11.669 1.00 35.02 81 LYS X O 1
ATOM 537 N N . LEU A 1 76 ? 22.377 53.879 -9.486 1.00 34.49 82 LEU X N 1
ATOM 538 C CA . LEU A 1 76 ? 21.729 55.113 -9.066 1.00 31.88 82 LEU X CA 1
ATOM 539 C C . LEU A 1 76 ? 22.103 56.263 -9.956 1.00 32.44 82 LEU X C 1
ATOM 540 O O . LEU A 1 76 ? 21.237 56.968 -10.411 1.00 32.61 82 LEU X O 1
ATOM 545 N N . SER A 1 77 ? 23.390 56.454 -10.214 1.00 34.06 83 SER X N 1
ATOM 546 C CA . SER A 1 77 ? 23.825 57.536 -11.110 1.00 35.59 83 SER X CA 1
ATOM 547 C C . SER A 1 77 ? 23.235 57.459 -12.536 1.00 36.31 83 SER X C 1
ATOM 548 O O . SER A 1 77 ? 23.477 58.340 -13.362 1.00 36.29 83 SER X O 1
ATOM 551 N N . GLN A 1 78 ? 22.480 56.408 -12.845 1.00 37.42 84 GLN X N 1
ATOM 552 C CA . GLN A 1 78 ? 21.837 56.337 -14.167 1.00 38.61 84 GLN X CA 1
ATOM 553 C C . GLN A 1 78 ? 20.323 56.306 -14.076 1.00 38.17 84 GLN X C 1
ATOM 554 O O . GLN A 1 78 ? 19.655 55.733 -14.947 1.00 38.31 84 GLN X O 1
ATOM 560 N N . CYS A 1 79 ? 19.790 56.912 -13.014 1.00 36.80 85 CYS X N 1
ATOM 561 C CA . CYS A 1 79 ? 18.359 57.039 -12.891 1.00 36.51 85 CYS X CA 1
ATOM 562 C C . CYS A 1 79 ? 17.849 58.447 -13.189 1.00 34.98 85 CYS X C 1
ATOM 563 O O . CYS A 1 79 ? 18.123 59.402 -12.470 1.00 35.32 85 CYS X O 1
ATOM 566 N N . HIS A 1 80 ? 17.067 58.573 -14.233 1.00 33.39 86 HIS X N 1
ATOM 567 C CA . HIS A 1 80 ? 16.446 59.852 -14.511 1.00 32.75 86 HIS X CA 1
ATOM 568 C C . HIS A 1 80 ? 15.221 60.159 -13.587 1.00 31.73 86 HIS X C 1
ATOM 569 O O . HIS A 1 80 ? 14.876 61.324 -13.349 1.00 31.78 86 HIS X O 1
ATOM 576 N N . GLU A 1 81 ? 14.602 59.118 -13.033 1.00 30.16 87 GLU X N 1
ATOM 577 C CA . GLU A 1 81 ? 13.399 59.253 -12.195 1.00 29.22 87 GLU X CA 1
ATOM 578 C C . GLU A 1 81 ? 13.324 58.091 -11.184 1.00 26.13 87 GLU X C 1
ATOM 579 O O . GLU A 1 81 ? 13.645 56.960 -11.522 1.00 26.37 87 GLU X O 1
ATOM 585 N N . LEU A 1 82 ? 12.972 58.359 -9.931 1.00 22.70 88 LEU X N 1
ATOM 586 C CA . LEU A 1 82 ? 12.691 57.254 -9.004 1.00 18.79 88 LEU X CA 1
ATOM 587 C C . LEU A 1 82 ? 11.180 56.940 -8.988 1.00 18.24 88 LEU X C 1
ATOM 588 O O . LEU A 1 82 ? 10.343 57.845 -9.241 1.00 17.44 88 LEU X O 1
ATOM 593 N N . TRP A 1 83 ? 10.843 55.660 -8.766 1.00 16.32 89 TRP X N 1
ATOM 594 C CA . TRP A 1 83 ? 9.466 55.190 -8.756 1.00 15.12 89 TRP X CA 1
ATOM 595 C C . TRP A 1 83 ? 9.130 54.875 -7.316 1.00 14.89 89 TRP X C 1
ATOM 596 O O . TRP A 1 83 ? 9.983 54.416 -6.566 1.00 14.10 89 TRP X O 1
ATOM 607 N N . GLU A 1 84 ? 7.876 55.056 -6.939 1.00 14.76 90 GLU X N 1
ATOM 608 C CA . GLU A 1 84 ? 7.419 54.698 -5.612 1.00 16.23 90 GLU X CA 1
ATOM 609 C C . GLU A 1 84 ? 7.068 53.209 -5.555 1.00 14.55 90 GLU X C 1
ATOM 610 O O . GLU A 1 84 ? 6.481 52.663 -6.494 1.00 14.63 90 GLU X O 1
ATOM 616 N N . ARG A 1 85 ? 7.456 52.564 -4.467 1.00 13.08 91 ARG X N 1
ATOM 617 C CA . ARG A 1 85 ? 7.018 51.245 -4.098 1.00 12.60 91 ARG X CA 1
ATOM 618 C C . ARG A 1 85 ? 6.497 51.525 -2.681 1.00 13.62 91 ARG X C 1
ATOM 619 O O . ARG A 1 85 ? 7.251 51.743 -1.738 1.00 13.64 91 ARG X O 1
ATOM 627 N N . ASN A 1 86 ? 5.189 51.645 -2.590 1.00 13.26 92 ASN X N 1
ATOM 628 C CA . ASN A 1 86 ? 4.475 51.977 -1.387 1.00 12.18 92 ASN X CA 1
ATOM 629 C C . ASN A 1 86 ? 4.084 50.810 -0.495 1.00 11.87 92 ASN X C 1
ATOM 630 O O . ASN A 1 86 ? 3.443 50.986 0.537 1.00 10.48 92 ASN X O 1
ATOM 635 N N . SER A 1 87 ? 4.565 49.621 -0.819 1.00 11.09 93 SER X N 1
ATOM 636 C CA . SER A 1 87 ? 4.388 48.567 0.161 1.00 11.50 93 SER X CA 1
ATOM 637 C C . SER A 1 87 ? 5.407 47.510 -0.167 1.00 11.58 93 SER X C 1
ATOM 638 O O . SER A 1 87 ? 5.851 47.436 -1.281 1.00 12.21 93 SER X O 1
ATOM 641 N N . TYR A 1 88 ? 5.812 46.723 0.822 1.00 11.38 94 TYR X N 1
ATOM 642 C CA . TYR A 1 88 ? 6.757 45.689 0.615 1.00 10.49 94 TYR X CA 1
ATOM 643 C C . TYR A 1 88 ? 8.089 46.148 0.066 1.00 11.02 94 TYR X C 1
ATOM 644 O O . TYR A 1 88 ? 8.739 45.400 -0.608 1.00 8.15 94 TYR X O 1
ATOM 653 N N . CYS A 1 89 ? 8.511 47.336 0.431 1.00 13.30 95 CYS X N 1
ATOM 654 C CA . CYS A 1 89 ? 9.815 47.813 0.018 1.00 14.55 95 CYS X CA 1
ATOM 655 C C . CYS A 1 89 ? 10.950 47.081 0.845 1.00 14.67 95 CYS X C 1
ATOM 656 O O . CYS A 1 89 ? 10.973 47.098 2.109 1.00 13.72 95 CYS X O 1
ATOM 659 N N . LYS A 1 90 ? 11.861 46.414 0.151 1.00 13.08 96 LYS X N 1
ATOM 660 C CA . LYS A 1 90 ? 12.991 45.786 0.847 1.00 13.15 96 LYS X CA 1
ATOM 661 C C . LYS A 1 90 ? 14.041 46.859 0.903 1.00 12.26 96 LYS X C 1
ATOM 662 O O . LYS A 1 90 ? 14.573 47.271 -0.127 1.00 12.88 96 LYS X O 1
ATOM 668 N N . LYS A 1 91 ? 14.387 47.282 2.095 1.00 11.24 97 LYS X N 1
ATOM 669 C CA . LYS A 1 91 ? 15.355 48.309 2.243 1.00 12.07 97 LYS X CA 1
ATOM 670 C C . LYS A 1 91 ? 16.733 47.672 2.338 1.00 13.09 97 LYS X C 1
ATOM 671 O O . LYS A 1 91 ? 16.845 46.460 2.273 1.00 12.38 97 LYS X O 1
ATOM 677 N N . VAL A 1 92 ? 17.792 48.478 2.460 1.00 12.89 98 VAL X N 1
ATOM 678 C CA . VAL A 1 92 ? 19.115 47.923 2.443 1.00 12.76 98 VAL X CA 1
ATOM 679 C C . VAL A 1 92 ? 19.933 48.592 3.517 1.00 11.42 98 VAL X C 1
ATOM 680 O O . VAL A 1 92 ? 19.945 49.822 3.596 1.00 12.97 98 VAL X O 1
ATOM 684 N N . PHE A 1 93 ? 20.654 47.804 4.313 1.00 10.24 99 PHE X N 1
ATOM 685 C CA . PHE A 1 93 ? 21.605 48.363 5.311 1.00 9.59 99 PHE X CA 1
ATOM 686 C C . PHE A 1 93 ? 23.009 48.113 4.731 1.00 10.56 99 PHE X C 1
ATOM 687 O O . PHE A 1 93 ? 23.367 46.946 4.450 1.00 9.58 99 PHE X O 1
ATOM 695 N N . VAL A 1 94 ? 23.764 49.206 4.503 1.00 9.52 100 VAL X N 1
ATOM 696 C CA . VAL A 1 94 ? 25.090 49.088 3.943 1.00 10.21 100 VAL X CA 1
ATOM 697 C C . VAL A 1 94 ? 26.097 49.471 4.994 1.00 9.86 100 VAL X C 1
ATOM 698 O O . VAL A 1 94 ? 25.879 50.417 5.771 1.00 9.12 100 VAL X O 1
ATOM 702 N N . THR A 1 95 ? 27.189 48.720 5.063 1.00 9.20 101 THR X N 1
ATOM 703 C CA . THR A 1 95 ? 28.251 49.147 5.925 1.00 9.55 101 THR X CA 1
ATOM 704 C C . THR A 1 95 ? 29.507 49.326 5.067 1.00 10.41 101 THR X C 1
ATOM 705 O O . THR A 1 95 ? 29.916 48.419 4.356 1.00 8.55 101 THR X O 1
ATOM 709 N N . CYS A 1 96 ? 30.053 50.550 5.081 1.00 10.90 102 CYS X N 1
ATOM 710 C CA . CYS A 1 96 ? 31.267 50.879 4.301 1.00 12.55 102 CYS X CA 1
ATOM 711 C C . CYS A 1 96 ? 32.484 50.837 5.229 1.00 12.87 102 CYS X C 1
ATOM 712 O O . CYS A 1 96 ? 32.328 51.106 6.387 1.00 14.31 102 CYS X O 1
ATOM 715 N N . GLN A 1 97 ? 33.692 50.616 4.748 1.00 13.47 103 GLN X N 1
ATOM 716 C CA . GLN A 1 97 ? 34.868 50.991 5.530 1.00 16.31 103 GLN X CA 1
ATOM 717 C C . GLN A 1 97 ? 34.971 52.513 5.724 1.00 18.78 103 GLN X C 1
ATOM 718 O O . GLN A 1 97 ? 34.480 53.293 4.897 1.00 18.89 103 GLN X O 1
ATOM 724 N N . ASP A 1 98 ? 35.640 52.948 6.791 1.00 20.77 104 ASP X N 1
ATOM 725 C CA . ASP A 1 98 ? 35.848 54.392 7.045 1.00 22.88 104 ASP X CA 1
ATOM 726 C C . ASP A 1 98 ? 36.548 55.172 5.915 1.00 22.59 104 ASP X C 1
ATOM 727 O O . ASP A 1 98 ? 36.272 56.351 5.646 1.00 22.62 104 ASP X O 1
ATOM 733 N N . PRO B 1 1 ? 18.037 82.538 3.778 1.00 29.92 7 PRO Y N 1
ATOM 734 C CA . PRO B 1 1 ? 18.166 82.000 5.149 1.00 30.03 7 PRO Y CA 1
ATOM 735 C C . PRO B 1 1 ? 19.555 81.400 5.442 1.00 29.65 7 PRO Y C 1
ATOM 736 O O . PRO B 1 1 ? 19.830 80.270 5.055 1.00 30.15 7 PRO Y O 1
ATOM 740 N N . ALA B 1 2 ? 20.428 82.138 6.117 1.00 28.99 8 ALA Y N 1
ATOM 741 C CA . ALA B 1 2 ? 21.809 81.681 6.279 1.00 27.89 8 ALA Y CA 1
ATOM 742 C C . ALA B 1 2 ? 21.990 80.846 7.545 1.00 27.44 8 ALA Y C 1
ATOM 743 O O . ALA B 1 2 ? 21.251 80.986 8.531 1.00 27.64 8 ALA Y O 1
ATOM 745 N N . VAL B 1 3 ? 22.954 79.939 7.510 1.00 26.41 9 VAL Y N 1
ATOM 746 C CA . VAL B 1 3 ? 23.202 79.109 8.659 1.00 25.78 9 VAL Y CA 1
ATOM 747 C C . VAL B 1 3 ? 23.970 79.945 9.645 1.00 25.62 9 VAL Y C 1
ATOM 748 O O . VAL B 1 3 ? 25.017 80.456 9.319 1.00 25.15 9 VAL Y O 1
ATOM 752 N N . GLU B 1 4 ? 23.481 80.076 10.864 1.00 26.03 10 GLU Y N 1
ATOM 753 C CA . GLU B 1 4 ? 24.349 80.671 11.874 1.00 26.30 10 GLU Y CA 1
ATOM 754 C C . GLU B 1 4 ? 24.735 79.684 12.944 1.00 25.12 10 GLU Y C 1
ATOM 755 O O . GLU B 1 4 ? 24.080 78.682 13.137 1.00 25.31 10 GLU Y O 1
ATOM 761 N N . SER B 1 5 ? 25.846 79.958 13.592 1.00 24.42 11 SER Y N 1
ATOM 762 C CA . SER B 1 5 ? 26.413 79.047 14.541 1.00 24.13 11 SER Y CA 1
ATOM 763 C C . SER B 1 5 ? 26.630 79.750 15.884 1.00 24.14 11 SER Y C 1
ATOM 764 O O . SER B 1 5 ? 26.645 80.984 15.950 1.00 23.08 11 SER Y O 1
ATOM 767 N N . ARG B 1 6 ? 26.805 78.957 16.951 1.00 24.23 12 ARG Y N 1
ATOM 768 C CA . ARG B 1 6 ? 27.235 79.495 18.256 1.00 23.92 12 ARG Y CA 1
ATOM 769 C C . ARG B 1 6 ? 27.886 78.467 19.131 1.00 23.47 12 ARG Y C 1
ATOM 770 O O . ARG B 1 6 ? 27.824 77.266 18.836 1.00 24.62 12 ARG Y O 1
ATOM 778 N N . LEU B 1 7 ? 28.527 78.945 20.198 1.00 21.54 13 LEU Y N 1
ATOM 779 C CA . LEU B 1 7 ? 29.193 78.072 21.100 1.00 20.02 13 LEU Y CA 1
ATOM 780 C C . LEU B 1 7 ? 28.438 78.055 22.391 1.00 19.93 13 LEU Y C 1
ATOM 781 O O . LEU B 1 7 ? 28.266 79.076 23.055 1.00 18.85 13 LEU Y O 1
ATOM 786 N N . VAL B 1 8 ? 27.959 76.864 22.724 1.00 19.04 14 VAL Y N 1
ATOM 787 C CA . VAL B 1 8 ? 27.150 76.680 23.909 1.00 18.86 14 VAL Y CA 1
ATOM 788 C C . VAL B 1 8 ? 27.857 75.931 25.035 1.00 20.17 14 VAL Y C 1
ATOM 789 O O . VAL B 1 8 ? 28.540 74.917 24.826 1.00 20.42 14 VAL Y O 1
ATOM 793 N N . GLY B 1 9 ? 27.690 76.446 26.241 1.00 20.58 15 GLY Y N 1
ATOM 794 C CA . GLY B 1 9 ? 28.014 75.680 27.440 1.00 20.77 15 GLY Y CA 1
ATOM 795 C C . GLY B 1 9 ? 29.430 75.898 27.907 1.00 21.43 15 GLY Y C 1
ATOM 796 O O . GLY B 1 9 ? 29.818 75.332 28.951 1.00 22.90 15 GLY Y O 1
ATOM 797 N N . GLY B 1 10 ? 30.193 76.732 27.193 1.00 20.33 16 GLY Y N 1
ATOM 798 C CA . GLY B 1 10 ? 31.538 77.147 27.673 1.00 20.23 16 GLY Y CA 1
ATOM 799 C C . GLY B 1 10 ? 31.618 78.266 28.722 1.00 19.04 16 GLY Y C 1
ATOM 800 O O . GLY B 1 10 ? 30.672 79.038 28.871 1.00 19.99 16 GLY Y O 1
ATOM 801 N N . SER B 1 11 ? 32.759 78.416 29.404 1.00 17.82 17 SER Y N 1
ATOM 802 C CA . SER B 1 11 ? 32.866 79.501 30.408 1.00 17.81 17 SER Y CA 1
ATOM 803 C C . SER B 1 11 ? 32.914 80.850 29.813 1.00 16.97 17 SER Y C 1
ATOM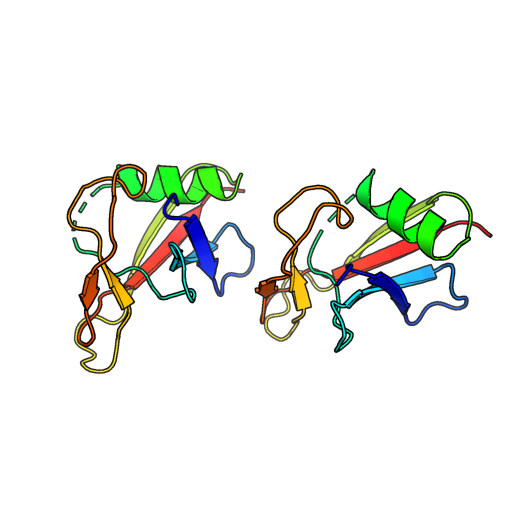 804 O O . SER B 1 11 ? 32.845 81.814 30.553 1.00 17.31 17 SER Y O 1
ATOM 807 N N . SER B 1 12 ? 32.995 80.939 28.481 1.00 17.13 18 SER Y N 1
ATOM 808 C CA . SER B 1 12 ? 32.640 82.176 27.774 1.00 17.21 18 SER Y CA 1
ATOM 809 C C . SER B 1 12 ? 32.055 81.824 26.425 1.00 18.04 18 SER Y C 1
ATOM 810 O O . SER B 1 12 ? 31.954 80.629 26.074 1.00 18.10 18 SER Y O 1
ATOM 813 N N . ILE B 1 13 ? 31.644 82.837 25.666 1.00 19.08 19 ILE Y N 1
ATOM 814 C CA . ILE B 1 13 ? 31.053 82.594 24.338 1.00 20.67 19 ILE Y CA 1
ATOM 815 C C . ILE B 1 13 ? 32.126 82.198 23.279 1.00 22.49 19 ILE Y C 1
ATOM 816 O O . ILE B 1 13 ? 31.761 81.782 22.134 1.00 22.48 19 ILE Y O 1
ATOM 821 N N . CYS B 1 14 ? 33.415 82.309 23.657 1.00 23.06 20 CYS Y N 1
ATOM 822 C CA . CYS B 1 14 ? 34.539 81.847 22.808 1.00 24.58 20 CYS Y CA 1
ATOM 823 C C . CYS B 1 14 ? 34.892 80.345 22.946 1.00 24.34 20 CYS Y C 1
ATOM 824 O O . CYS B 1 14 ? 35.907 79.896 22.409 1.00 25.13 20 CYS Y O 1
ATOM 827 N N . GLU B 1 15 ? 34.066 79.579 23.655 1.00 23.51 21 GLU Y N 1
ATOM 828 C CA . GLU B 1 15 ? 34.370 78.182 24.004 1.00 23.71 21 GLU Y CA 1
ATOM 829 C C . GLU B 1 15 ? 32.996 77.494 24.072 1.00 22.77 21 GLU Y C 1
ATOM 830 O O . GLU B 1 15 ? 32.084 78.026 24.717 1.00 21.61 21 GLU Y O 1
ATOM 836 N N . GLY B 1 16 ? 32.846 76.313 23.493 1.00 22.57 22 GLY Y N 1
ATOM 837 C CA . GLY B 1 16 ? 31.623 75.489 23.762 1.00 23.49 22 GLY Y CA 1
ATOM 838 C C . GLY B 1 16 ? 31.276 74.474 22.677 1.00 24.28 22 GLY Y C 1
ATOM 839 O O . GLY B 1 16 ? 32.068 74.258 21.713 1.00 25.28 22 GLY Y O 1
ATOM 840 N N . THR B 1 17 ? 30.102 73.861 22.776 1.00 23.71 23 THR Y N 1
ATOM 841 C CA . THR B 1 17 ? 29.763 72.906 21.777 1.00 23.31 23 THR Y CA 1
ATOM 842 C C . THR B 1 17 ? 29.096 73.656 20.629 1.00 23.63 23 THR Y C 1
ATOM 843 O O . THR B 1 17 ? 28.339 74.623 20.850 1.00 24.41 23 THR Y O 1
ATOM 847 N N . VAL B 1 18 ? 29.434 73.285 19.391 1.00 22.33 24 VAL Y N 1
ATOM 848 C CA . VAL B 1 18 ? 29.009 74.085 18.257 1.00 20.95 24 VAL Y CA 1
ATOM 849 C C . VAL B 1 18 ? 27.520 73.865 18.035 1.00 20.91 24 VAL Y C 1
ATOM 850 O O . VAL B 1 18 ? 27.121 72.720 17.894 1.00 21.72 24 VAL Y O 1
ATOM 854 N N . GLU B 1 19 ? 26.699 74.918 18.051 1.00 19.47 25 GLU Y N 1
ATOM 855 C CA . GLU B 1 19 ? 25.307 74.745 17.641 1.00 20.47 25 GLU Y CA 1
ATOM 856 C C . GLU B 1 19 ? 25.018 75.528 16.386 1.00 19.67 25 GLU Y C 1
ATOM 857 O O . GLU B 1 19 ? 25.694 76.540 16.128 1.00 20.57 25 GLU Y O 1
ATOM 863 N N . VAL B 1 20 ? 24.000 75.126 15.627 1.00 18.61 26 VAL Y N 1
ATOM 864 C CA . VAL B 1 20 ? 23.725 75.821 14.356 1.00 19.57 26 VAL Y CA 1
ATOM 865 C C . VAL B 1 20 ? 22.243 75.969 14.150 1.00 20.16 26 VAL Y C 1
ATOM 866 O O . VAL B 1 20 ? 21.471 75.258 14.813 1.00 20.40 26 VAL Y O 1
ATOM 870 N N . ARG B 1 21 ? 21.843 76.883 13.279 1.00 20.61 27 ARG Y N 1
ATOM 871 C CA . ARG B 1 21 ? 20.441 76.906 12.836 1.00 23.39 27 ARG Y CA 1
ATOM 872 C C . ARG B 1 21 ? 20.218 77.502 11.457 1.00 24.74 27 ARG Y C 1
ATOM 873 O O . ARG B 1 21 ? 21.125 78.097 10.878 1.00 24.72 27 ARG Y O 1
ATOM 881 N N . GLN B 1 22 ? 19.005 77.309 10.949 1.00 27.11 28 GLN Y N 1
ATOM 882 C CA . GLN B 1 22 ? 18.491 77.985 9.749 1.00 29.36 28 GLN Y CA 1
ATOM 883 C C . GLN B 1 22 ? 17.047 78.427 9.983 1.00 30.50 28 GLN Y C 1
ATOM 884 O O . GLN B 1 22 ? 16.105 77.721 9.667 1.00 30.26 28 GLN Y O 1
ATOM 890 N N . GLY B 1 23 ? 16.927 79.651 10.494 1.00 32.64 29 GLY Y N 1
ATOM 891 C CA . GLY B 1 23 ? 15.836 80.106 11.390 1.00 34.38 29 GLY Y CA 1
ATOM 892 C C . GLY B 1 23 ? 14.589 79.237 11.604 1.00 34.91 29 GLY Y C 1
ATOM 893 O O . GLY B 1 23 ? 13.817 79.032 10.645 1.00 34.30 29 GLY Y O 1
ATOM 894 N N . ALA B 1 24 ? 14.386 78.676 12.812 1.00 34.30 30 ALA Y N 1
ATOM 895 C CA . ALA B 1 24 ? 15.396 78.178 13.738 1.00 33.59 30 ALA Y CA 1
ATOM 896 C C . ALA B 1 24 ? 14.855 76.756 13.647 1.00 33.40 30 ALA Y C 1
ATOM 897 O O . ALA B 1 24 ? 14.058 76.507 12.707 1.00 32.69 30 ALA Y O 1
ATOM 899 N N . GLN B 1 25 ? 15.150 75.819 14.559 1.00 32.36 31 GLN Y N 1
ATOM 900 C CA . GLN B 1 25 ? 15.646 75.965 15.919 1.00 31.82 31 GLN Y CA 1
ATOM 901 C C . GLN B 1 25 ? 17.158 75.719 16.029 1.00 29.77 31 GLN Y C 1
ATOM 902 O O . GLN B 1 25 ? 17.755 75.126 15.129 1.00 30.51 31 GLN Y O 1
ATOM 908 N N . TRP B 1 26 ? 17.771 76.105 17.146 1.00 26.40 32 TRP Y N 1
ATOM 909 C CA . TRP B 1 26 ? 19.160 75.716 17.368 1.00 24.79 32 TRP Y CA 1
ATOM 910 C C . TRP B 1 26 ? 19.325 74.211 17.542 1.00 23.59 32 TRP Y C 1
ATOM 911 O O . TRP B 1 26 ? 18.465 73.569 18.106 1.00 25.77 32 TRP Y O 1
ATOM 922 N N . ALA B 1 27 ? 20.396 73.631 17.054 1.00 21.28 33 ALA Y N 1
ATOM 923 C CA . ALA B 1 27 ? 20.608 72.200 17.290 1.00 21.59 33 ALA Y CA 1
ATOM 924 C C . ALA B 1 27 ? 22.110 72.017 17.278 1.00 21.93 33 ALA Y C 1
ATOM 925 O O . ALA B 1 27 ? 22.834 72.878 16.770 1.00 22.33 33 ALA Y O 1
ATOM 927 N N . ALA B 1 28 ? 22.593 70.935 17.857 1.00 21.63 34 ALA Y N 1
ATOM 928 C CA . ALA B 1 28 ? 24.022 70.707 17.795 1.00 22.51 34 ALA Y CA 1
ATOM 929 C C . ALA B 1 28 ? 24.431 70.412 16.333 1.00 22.48 34 ALA Y C 1
ATOM 930 O O . ALA B 1 28 ? 23.684 69.807 15.601 1.00 22.62 34 ALA Y O 1
ATOM 932 N N . LEU B 1 29 ? 25.643 70.800 15.959 1.00 22.55 35 LEU Y N 1
ATOM 933 C CA . LEU B 1 29 ? 26.251 70.416 14.727 1.00 22.40 35 LEU Y CA 1
ATOM 934 C C . LEU B 1 29 ? 26.869 69.030 14.844 1.00 24.55 35 LEU Y C 1
ATOM 935 O O . LEU B 1 29 ? 27.757 68.834 15.669 1.00 23.82 35 LEU Y O 1
ATOM 940 N N . CYS B 1 30 ? 26.548 68.136 13.903 1.00 26.73 36 CYS Y N 1
ATOM 941 C CA . CYS B 1 30 ? 27.258 66.869 13.749 1.00 29.95 36 CYS Y CA 1
ATOM 942 C C . CYS B 1 30 ? 28.517 66.944 12.884 1.00 30.61 36 CYS Y C 1
ATOM 943 O O . CYS B 1 30 ? 28.458 67.370 11.746 1.00 31.22 36 CYS Y O 1
ATOM 946 N N . ASP B 1 31 ? 29.652 66.507 13.420 1.00 33.64 37 ASP Y N 1
ATOM 947 C CA . ASP B 1 31 ? 30.922 66.522 12.671 1.00 34.00 37 ASP Y CA 1
ATOM 948 C C . ASP B 1 31 ? 30.723 65.718 11.446 1.00 32.88 37 ASP Y C 1
ATOM 949 O O . ASP B 1 31 ? 31.164 64.614 11.433 1.00 32.18 37 ASP Y O 1
ATOM 954 N N . SER B 1 38 ? 38.231 72.047 10.475 1.00 43.76 44 SER Y N 1
ATOM 955 C CA . SER B 1 38 ? 39.532 72.721 10.601 1.00 44.07 44 SER Y CA 1
ATOM 956 C C . SER B 1 38 ? 39.511 74.164 10.068 1.00 43.04 44 SER Y C 1
ATOM 957 O O . SER B 1 38 ? 39.702 75.115 10.834 1.00 43.28 44 SER Y O 1
ATOM 960 N N . LEU B 1 39 ? 39.298 74.316 8.759 1.00 41.60 45 LEU Y N 1
ATOM 961 C CA . LEU B 1 39 ? 38.858 75.591 8.190 1.00 39.84 45 LEU Y CA 1
ATOM 962 C C . LEU B 1 39 ? 37.448 75.915 8.699 1.00 38.52 45 LEU Y C 1
ATOM 963 O O . LEU B 1 39 ? 37.113 77.072 8.918 1.00 39.12 45 LEU Y O 1
ATOM 968 N N . ARG B 1 40 ? 36.644 74.876 8.909 1.00 36.52 46 ARG Y N 1
ATOM 969 C CA . ARG B 1 40 ? 35.276 75.001 9.386 1.00 34.30 46 ARG Y CA 1
ATOM 970 C C . ARG B 1 40 ? 35.143 75.770 10.691 1.00 32.36 46 ARG Y C 1
ATOM 971 O O . ARG B 1 40 ? 34.180 76.531 10.858 1.00 31.25 46 ARG Y O 1
ATOM 979 N N . TRP B 1 41 ? 36.093 75.543 11.605 1.00 30.37 47 TRP Y N 1
ATOM 980 C CA . TRP B 1 41 ? 36.078 76.167 12.942 1.00 29.21 47 TRP Y CA 1
ATOM 981 C C . TRP B 1 41 ? 36.529 77.639 13.000 1.00 28.81 47 TRP Y C 1
ATOM 982 O O . TRP B 1 41 ? 36.113 78.367 13.896 1.00 27.21 47 TRP Y O 1
ATOM 993 N N . GLU B 1 42 ? 37.363 78.059 12.036 1.00 29.44 48 GLU Y N 1
ATOM 994 C CA . GLU B 1 42 ? 37.790 79.450 11.883 1.00 29.99 48 GLU Y CA 1
ATOM 995 C C . GLU B 1 42 ? 36.579 80.319 11.730 1.00 29.29 48 GLU Y C 1
ATOM 996 O O . GLU B 1 42 ? 36.407 81.281 12.472 1.00 28.62 48 GLU Y O 1
ATOM 1002 N N . GLU B 1 43 ? 35.751 79.939 10.753 1.00 29.20 49 GLU Y N 1
ATOM 1003 C CA . GLU B 1 43 ? 34.514 80.616 10.371 1.00 30.03 49 GLU Y CA 1
ATOM 1004 C C . GLU B 1 43 ? 33.610 80.775 11.600 1.00 29.72 49 GLU Y C 1
ATOM 1005 O O . GLU B 1 43 ? 33.086 81.860 11.869 1.00 30.36 49 GLU Y O 1
ATOM 1011 N N . VAL B 1 44 ? 33.466 79.687 12.349 1.00 29.44 50 VAL Y N 1
ATOM 1012 C CA . VAL B 1 44 ? 32.725 79.668 13.575 1.00 29.10 50 VAL Y CA 1
ATOM 1013 C C . VAL B 1 44 ? 33.316 80.605 14.644 1.00 29.36 50 VAL Y C 1
ATOM 1014 O O . VAL B 1 44 ? 32.555 81.277 15.356 1.00 29.31 50 VAL Y O 1
ATOM 1018 N N . CYS B 1 45 ? 34.642 80.647 14.780 1.00 29.43 51 CYS Y N 1
ATOM 1019 C CA . CYS B 1 45 ? 35.281 81.572 15.751 1.00 30.54 51 CYS Y CA 1
ATOM 1020 C C . CYS B 1 45 ? 35.159 83.030 15.331 1.00 30.61 51 CYS Y C 1
ATOM 1021 O O . CYS B 1 45 ? 34.686 83.864 16.103 1.00 29.89 51 CYS Y O 1
ATOM 1024 N N . ARG B 1 46 ? 35.585 83.307 14.099 1.00 30.93 52 ARG Y N 1
ATOM 1025 C CA . ARG B 1 46 ? 35.325 84.574 13.426 1.00 32.02 52 ARG Y CA 1
ATOM 1026 C C . ARG B 1 46 ? 33.849 84.978 13.634 1.00 31.67 52 ARG Y C 1
ATOM 1027 O O . ARG B 1 46 ? 33.571 86.042 14.146 1.00 31.41 52 ARG Y O 1
ATOM 1035 N N . GLU B 1 47 ? 32.899 84.111 13.306 1.00 32.08 53 GLU Y N 1
ATOM 1036 C CA . GLU B 1 47 ? 31.497 84.508 13.417 1.00 32.57 53 GLU Y CA 1
ATOM 1037 C C . GLU B 1 47 ? 31.054 84.841 14.869 1.00 32.18 53 GLU Y C 1
ATOM 1038 O O . GLU B 1 47 ? 30.129 85.625 15.043 1.00 32.52 53 GLU Y O 1
ATOM 1044 N N . GLN B 1 48 ? 31.717 84.273 15.889 1.00 31.39 54 GLN Y N 1
ATOM 1045 C CA . GLN B 1 48 ? 31.480 84.629 17.299 1.00 30.50 54 GLN Y CA 1
ATOM 1046 C C . GLN B 1 48 ? 32.134 85.964 17.648 1.00 31.08 54 GLN Y C 1
ATOM 1047 O O . GLN B 1 48 ? 31.839 86.551 18.711 1.00 30.73 54 GLN Y O 1
ATOM 1053 N N . GLN B 1 49 ? 33.005 86.434 16.746 1.00 30.93 55 GLN Y N 1
ATOM 1054 C CA . GLN B 1 49 ? 33.934 87.552 16.975 1.00 31.27 55 GLN Y CA 1
ATOM 1055 C C . GLN B 1 49 ? 35.036 87.333 18.034 1.00 31.26 55 GLN Y C 1
ATOM 1056 O O . GLN B 1 49 ? 35.480 88.270 18.695 1.00 30.63 55 GLN Y O 1
ATOM 1062 N N . CYS B 1 50 ? 35.453 86.081 18.185 1.00 32.06 56 CYS Y N 1
ATOM 1063 C CA . CYS B 1 50 ? 36.622 85.696 18.966 1.00 33.10 56 CYS Y CA 1
ATOM 1064 C C . CYS B 1 50 ? 37.670 85.581 17.928 1.00 33.80 56 CYS Y C 1
ATOM 1065 O O . CYS B 1 50 ? 37.360 85.785 16.765 1.00 34.53 56 CYS Y O 1
ATOM 1068 N N . GLY B 1 51 ? 38.898 85.235 18.307 1.00 34.85 57 GLY Y N 1
ATOM 1069 C CA . GLY B 1 51 ? 40.029 85.322 17.349 1.00 35.64 57 GLY Y CA 1
ATOM 1070 C C . GLY B 1 51 ? 40.059 84.107 16.441 1.00 35.90 57 GLY Y C 1
ATOM 1071 O O . GLY B 1 51 ? 39.057 83.773 15.788 1.00 36.91 57 GLY Y O 1
ATOM 1072 N N . SER B 1 52 ? 41.194 83.420 16.412 1.00 35.30 58 SER Y N 1
ATOM 1073 C CA . SER B 1 52 ? 41.244 82.102 15.771 1.00 34.37 58 SER Y CA 1
ATOM 1074 C C . SER B 1 52 ? 41.143 80.977 16.806 1.00 33.53 58 SER Y C 1
ATOM 1075 O O . SER B 1 52 ? 41.300 81.220 18.021 1.00 33.89 58 SER Y O 1
ATOM 1078 N N . VAL B 1 53 ? 40.905 79.765 16.296 1.00 32.09 59 VAL Y N 1
ATOM 1079 C CA . VAL B 1 53 ? 40.770 78.540 17.066 1.00 31.31 59 VAL Y CA 1
ATOM 1080 C C . VAL B 1 53 ? 42.058 78.113 17.710 1.00 30.54 59 VAL Y C 1
ATOM 1081 O O . VAL B 1 53 ? 43.084 78.150 17.065 1.00 30.76 59 VAL Y O 1
ATOM 1085 N N . ASN B 1 54 ? 42.024 77.669 18.961 1.00 30.33 60 ASN Y N 1
ATOM 1086 C CA . ASN B 1 54 ? 43.185 76.945 19.438 1.00 30.71 60 ASN Y CA 1
ATOM 1087 C C . ASN B 1 54 ? 43.015 75.457 19.721 1.00 30.75 60 ASN Y C 1
ATOM 1088 O O . ASN B 1 54 ? 44.017 74.785 19.969 1.00 30.90 60 ASN Y O 1
ATOM 1093 N N . SER B 1 55 ? 41.776 74.938 19.675 1.00 30.27 61 SER Y N 1
ATOM 1094 C CA . SER B 1 55 ? 41.543 73.485 19.807 1.00 30.01 61 SER Y CA 1
ATOM 1095 C C . SER B 1 55 ? 40.113 73.087 19.492 1.00 30.07 61 SER Y C 1
ATOM 1096 O O . SER B 1 55 ? 39.231 73.907 19.552 1.00 30.88 61 SER Y O 1
ATOM 1099 N N . TYR B 1 56 ? 39.891 71.831 19.129 1.00 30.84 62 TYR Y N 1
ATOM 1100 C CA . TYR B 1 56 ? 38.548 71.278 18.948 1.00 31.25 62 TYR Y CA 1
ATOM 1101 C C . TYR B 1 56 ? 38.598 69.831 19.376 1.00 30.98 62 TYR Y C 1
ATOM 1102 O O . TYR B 1 56 ? 39.633 69.188 19.242 1.00 30.48 62 TYR Y O 1
ATOM 1111 N N . ARG B 1 57 ? 37.500 69.312 19.914 1.00 30.77 63 ARG Y N 1
ATOM 1112 C CA . ARG B 1 57 ? 37.403 67.873 20.118 1.00 31.22 63 ARG Y CA 1
ATOM 1113 C C . ARG B 1 57 ? 36.008 67.349 19.741 1.00 30.39 63 ARG Y C 1
ATOM 1114 O O . ARG B 1 57 ? 34.998 68.084 19.795 1.00 31.07 63 ARG Y O 1
ATOM 1122 N N . VAL B 1 58 ? 36.004 66.096 19.280 1.00 29.03 64 VAL Y N 1
ATOM 1123 C CA . VAL B 1 58 ? 34.820 65.303 18.905 1.00 26.79 64 VAL Y CA 1
ATOM 1124 C C . VAL B 1 58 ? 34.204 64.794 20.186 1.00 26.05 64 VAL Y C 1
ATOM 1125 O O . VAL B 1 58 ? 34.873 64.163 20.995 1.00 25.56 64 VAL Y O 1
ATOM 1129 N N . LEU B 1 59 ? 32.923 65.090 20.345 1.00 25.65 65 LEU Y N 1
ATOM 1130 C CA . LEU B 1 59 ? 32.098 64.676 21.467 1.00 25.31 65 LEU Y CA 1
ATOM 1131 C C . LEU B 1 59 ? 31.072 63.597 21.096 1.00 24.80 65 LEU Y C 1
ATOM 1132 O O . LEU B 1 59 ? 30.576 63.531 19.939 1.00 23.90 65 LEU Y O 1
ATOM 1137 N N . ASP B 1 60 ? 30.777 62.747 22.082 1.00 23.73 66 ASP Y N 1
ATOM 1138 C CA . ASP B 1 60 ? 29.599 61.895 22.031 1.00 23.24 66 ASP Y CA 1
ATOM 1139 C C . ASP B 1 60 ? 29.654 60.726 21.028 1.00 23.45 66 ASP Y C 1
ATOM 1140 O O . ASP B 1 60 ? 28.612 60.150 20.708 1.00 24.86 66 ASP Y O 1
ATOM 1145 N N . ALA B 1 61 ? 30.831 60.390 20.515 1.00 22.02 67 ALA Y N 1
ATOM 1146 C CA . ALA B 1 61 ? 30.981 59.193 19.717 1.00 22.36 67 ALA Y CA 1
ATOM 1147 C C . ALA B 1 61 ? 30.244 58.020 20.401 1.00 22.82 67 ALA Y C 1
ATOM 1148 O O . ALA B 1 61 ? 30.403 57.791 21.634 1.00 24.56 67 ALA Y O 1
ATOM 1150 N N . GLY B 1 62 ? 29.476 57.267 19.651 1.00 20.13 68 GLY Y N 1
ATOM 1151 C CA . GLY B 1 62 ? 28.959 56.059 20.245 1.00 20.95 68 GLY Y CA 1
ATOM 1152 C C . GLY B 1 62 ? 27.640 56.168 21.008 1.00 21.40 68 GLY Y C 1
ATOM 1153 O O . GLY B 1 62 ? 27.153 55.122 21.532 1.00 20.81 68 GLY Y O 1
ATOM 1154 N N . ASP B 1 63 ? 27.056 57.389 21.045 1.00 19.61 69 ASP Y N 1
ATOM 1155 C CA . ASP B 1 63 ? 25.789 57.638 21.762 1.00 19.78 69 ASP Y CA 1
ATOM 1156 C C . ASP B 1 63 ? 24.520 57.632 20.875 1.00 19.06 69 ASP Y C 1
ATOM 1157 O O . ASP B 1 63 ? 24.255 58.590 20.163 1.00 18.36 69 ASP Y O 1
ATOM 1162 N N . PRO B 1 64 ? 23.702 56.574 20.941 1.00 19.54 70 PRO Y N 1
ATOM 1163 C CA . PRO B 1 64 ? 22.634 56.567 19.904 1.00 18.48 70 PRO Y CA 1
ATOM 1164 C C . PRO B 1 64 ? 21.652 57.665 20.109 1.00 18.31 70 PRO Y C 1
ATOM 1165 O O . PRO B 1 64 ? 20.974 58.001 19.172 1.00 21.01 70 PRO Y O 1
ATOM 1169 N N . THR B 1 65 ? 21.554 58.237 21.285 1.00 16.15 71 THR Y N 1
ATOM 1170 C CA . THR B 1 65 ? 20.505 59.205 21.497 1.00 16.36 71 THR Y CA 1
ATOM 1171 C C . THR B 1 65 ? 21.030 60.651 21.187 1.00 18.88 71 THR Y C 1
ATOM 1172 O O . THR B 1 65 ? 20.371 61.643 21.470 1.00 18.29 71 THR Y O 1
ATOM 1176 N N . SER B 1 66 ? 22.245 60.739 20.683 1.00 19.60 72 SER Y N 1
ATOM 1177 C CA . SER B 1 66 ? 22.870 61.994 20.418 1.00 22.28 72 SER Y CA 1
ATOM 1178 C C . SER B 1 66 ? 22.386 62.473 19.042 1.00 24.09 72 SER Y C 1
ATOM 1179 O O . SER B 1 66 ? 2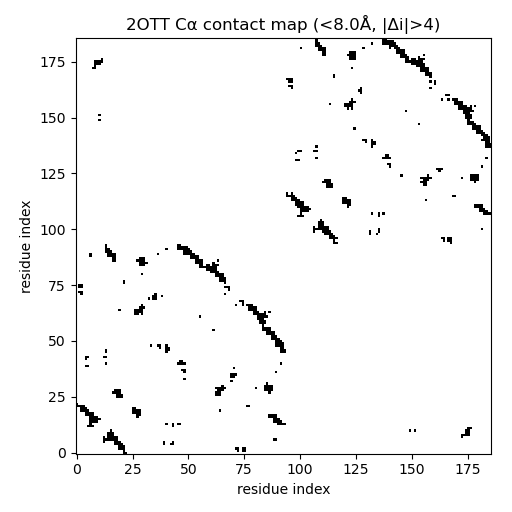2.437 61.729 18.070 1.00 23.91 72 SER Y O 1
ATOM 1182 N N . ARG B 1 67 ? 21.874 63.695 18.965 1.00 25.83 73 ARG Y N 1
ATOM 1183 C CA . ARG B 1 67 ? 21.149 64.081 17.753 1.00 28.66 73 ARG Y CA 1
ATOM 1184 C C . ARG B 1 67 ? 21.499 65.525 17.355 1.00 27.23 73 ARG Y C 1
ATOM 1185 O O . ARG B 1 67 ? 21.827 66.352 18.219 1.00 26.54 73 ARG Y O 1
ATOM 1193 N N . GLY B 1 68 ? 21.508 65.815 16.059 1.00 26.04 74 GLY Y N 1
ATOM 1194 C CA . GLY B 1 68 ? 21.917 67.109 15.622 1.00 23.41 74 GLY Y CA 1
ATOM 1195 C C . GLY B 1 68 ? 21.585 67.338 14.180 1.00 23.19 74 GLY Y C 1
ATOM 1196 O O . GLY B 1 68 ? 20.770 66.590 13.572 1.00 21.69 74 GLY Y O 1
ATOM 1197 N N . LEU B 1 69 ? 22.203 68.399 13.657 1.00 21.69 75 LEU Y N 1
ATOM 1198 C CA . LEU B 1 69 ? 22.037 68.834 12.299 1.00 22.59 75 LEU Y CA 1
ATOM 1199 C C . LEU B 1 69 ? 23.404 68.792 11.649 1.00 23.74 75 LEU Y C 1
ATOM 1200 O O . LEU B 1 69 ? 24.398 69.099 12.293 1.00 25.31 75 LEU Y O 1
ATOM 1205 N N . PHE B 1 70 ? 23.417 68.516 10.362 1.00 24.26 76 PHE Y N 1
ATOM 1206 C CA . PHE B 1 70 ? 24.553 68.000 9.611 1.00 26.57 76 PHE Y CA 1
ATOM 1207 C C . PHE B 1 70 ? 24.635 68.822 8.287 1.00 26.72 76 PHE Y C 1
ATOM 1208 O O . PHE B 1 70 ? 23.630 69.180 7.726 1.00 24.16 76 PHE Y O 1
ATOM 1216 N N . CYS B 1 71 ? 25.824 69.161 7.824 1.00 30.28 77 CYS Y N 1
ATOM 1217 C CA . CYS B 1 71 ? 25.950 69.795 6.531 1.00 32.23 77 CYS Y CA 1
ATOM 1218 C C . CYS B 1 71 ? 26.988 69.032 5.736 1.00 33.78 77 CYS Y C 1
ATOM 1219 O O . CYS B 1 71 ? 28.152 69.033 6.061 1.00 33.40 77 CYS Y O 1
ATOM 1222 N N . PRO B 1 72 ? 26.560 68.332 4.693 1.00 35.79 78 PRO Y N 1
ATOM 1223 C CA . PRO B 1 72 ? 27.504 67.455 4.032 1.00 37.94 78 PRO Y CA 1
ATOM 1224 C C . PRO B 1 72 ? 28.561 68.191 3.183 1.00 39.10 78 PRO Y C 1
ATOM 1225 O O . PRO B 1 72 ? 29.503 67.543 2.763 1.00 39.73 78 PRO Y O 1
ATOM 1229 N N . HIS B 1 73 ? 28.405 69.502 2.933 1.00 40.46 79 HIS Y N 1
ATOM 1230 C CA . HIS B 1 73 ? 29.458 70.350 2.294 1.00 41.19 79 HIS Y CA 1
ATOM 1231 C C . HIS B 1 73 ? 30.509 70.931 3.262 1.00 42.34 79 HIS Y C 1
ATOM 1232 O O . HIS B 1 73 ? 30.208 71.199 4.426 1.00 42.54 79 HIS Y O 1
ATOM 1239 N N . GLN B 1 74 ? 31.743 71.099 2.781 1.00 43.63 80 GLN Y N 1
ATOM 1240 C CA . GLN B 1 74 ? 32.889 71.445 3.660 1.00 44.17 80 GLN Y CA 1
ATOM 1241 C C . GLN B 1 74 ? 32.610 72.616 4.616 1.00 43.87 80 GLN Y C 1
ATOM 1242 O O . GLN B 1 74 ? 32.760 72.465 5.831 1.00 43.94 80 GLN Y O 1
ATOM 1248 N N . LYS B 1 75 ? 32.208 73.768 4.085 1.00 43.20 81 LYS Y N 1
ATOM 1249 C CA . LYS B 1 75 ? 32.000 74.912 4.952 1.00 42.63 81 LYS Y CA 1
ATOM 1250 C C . LYS B 1 75 ? 30.545 75.290 5.057 1.00 42.44 81 LYS Y C 1
ATOM 1251 O O . LYS B 1 75 ? 29.824 75.286 4.062 1.00 42.33 81 LYS Y O 1
ATOM 1257 N N . LEU B 1 76 ? 30.135 75.605 6.283 1.00 42.39 82 LEU Y N 1
ATOM 1258 C CA . LEU B 1 76 ? 28.774 76.037 6.618 1.00 42.66 82 LEU Y CA 1
ATOM 1259 C C . LEU B 1 76 ? 28.228 77.195 5.775 1.00 43.31 82 LEU Y C 1
ATOM 1260 O O . LEU B 1 76 ? 27.037 77.223 5.449 1.00 44.21 82 LEU Y O 1
ATOM 1265 N N . SER B 1 77 ? 29.082 78.161 5.443 1.00 42.48 83 SER Y N 1
ATOM 1266 C CA . SER B 1 77 ? 28.662 79.284 4.641 1.00 42.20 83 SER Y CA 1
ATOM 1267 C C . SER B 1 77 ? 28.050 78.855 3.291 1.00 42.11 83 SER Y C 1
ATOM 1268 O O . SER B 1 77 ? 27.268 79.596 2.689 1.00 41.62 83 SER Y O 1
ATOM 1271 N N . GLN B 1 78 ? 28.399 77.657 2.823 1.00 41.48 84 GLN Y N 1
ATOM 1272 C CA . GLN B 1 78 ? 28.025 77.237 1.476 1.00 41.06 84 GLN Y CA 1
ATOM 1273 C C . GLN B 1 78 ? 26.916 76.193 1.560 1.00 39.80 84 GLN Y C 1
ATOM 1274 O O . GLN B 1 78 ? 26.746 75.348 0.678 1.00 39.67 84 GLN Y O 1
ATOM 1280 N N . CYS B 1 79 ? 26.145 76.278 2.633 1.00 38.22 85 CYS Y N 1
ATOM 1281 C CA . CYS B 1 79 ? 25.161 75.273 2.944 1.00 36.79 85 CYS Y CA 1
ATOM 1282 C C . CYS B 1 79 ? 23.739 75.808 2.832 1.00 35.48 85 CYS Y C 1
ATOM 1283 O O . CYS B 1 79 ? 23.358 76.708 3.553 1.00 35.29 85 CYS Y O 1
ATOM 1286 N N . HIS B 1 80 ? 22.941 75.250 1.938 1.00 34.23 86 HIS Y N 1
ATOM 1287 C CA . HIS B 1 80 ? 21.584 75.759 1.755 1.00 33.45 86 HIS Y CA 1
ATOM 1288 C C . HIS B 1 80 ? 20.530 75.165 2.695 1.00 32.35 86 HIS Y C 1
ATOM 1289 O O . HIS B 1 80 ? 19.492 75.762 2.936 1.00 31.95 86 HIS Y O 1
ATOM 1296 N N . GLU B 1 81 ? 20.811 73.991 3.231 1.00 31.28 87 GLU Y N 1
ATOM 1297 C CA . GLU B 1 81 ? 19.808 73.133 3.812 1.00 30.48 87 GLU Y CA 1
ATOM 1298 C C . GLU B 1 81 ? 20.635 72.300 4.779 1.00 28.80 87 GLU Y C 1
ATOM 1299 O O . GLU B 1 81 ? 21.672 71.797 4.398 1.00 29.18 87 GLU Y O 1
ATOM 1305 N N . LEU B 1 82 ? 20.260 72.219 6.048 1.00 27.02 88 LEU Y N 1
ATOM 1306 C CA . LEU B 1 82 ? 20.965 71.326 6.982 1.00 24.00 88 LEU Y CA 1
ATOM 1307 C C . LEU B 1 82 ? 20.153 70.066 7.096 1.00 24.05 88 LEU Y C 1
ATOM 1308 O O . LEU B 1 82 ? 18.923 70.128 6.996 1.00 23.89 88 LEU Y O 1
ATOM 1313 N N . TRP B 1 83 ? 20.836 68.928 7.270 1.00 23.42 89 TRP Y N 1
ATOM 1314 C CA . TRP B 1 83 ? 20.195 67.627 7.377 1.00 23.63 89 TRP Y CA 1
ATOM 1315 C C . TRP B 1 83 ? 20.094 67.188 8.821 1.00 23.63 89 TRP Y C 1
ATOM 1316 O O . TRP B 1 83 ? 20.927 67.530 9.676 1.00 23.70 89 TRP Y O 1
ATOM 1327 N N . GLU B 1 84 ? 19.093 66.370 9.096 1.00 23.81 90 GLU Y N 1
ATOM 1328 C CA . GLU B 1 84 ? 18.966 65.823 10.433 1.00 23.06 90 GLU Y CA 1
ATOM 1329 C C . GLU B 1 84 ? 19.735 64.521 10.532 1.00 21.68 90 GLU Y C 1
ATOM 1330 O O . GLU B 1 84 ? 19.609 63.720 9.643 1.00 21.25 90 GLU Y O 1
ATOM 1336 N N . ARG B 1 85 ? 20.548 64.364 11.583 1.00 19.47 91 ARG Y N 1
ATOM 1337 C CA . ARG B 1 85 ? 21.182 63.127 11.971 1.00 19.89 91 ARG Y CA 1
ATOM 1338 C C . ARG B 1 85 ? 20.623 62.941 13.411 1.00 19.58 91 ARG Y C 1
ATOM 1339 O O . ARG B 1 85 ? 21.012 63.615 14.387 1.00 18.36 91 ARG Y O 1
ATOM 1347 N N . ASN B 1 86 ? 19.655 62.043 13.519 1.00 18.97 92 ASN Y N 1
ATOM 1348 C CA . ASN B 1 86 ? 18.897 61.862 14.723 1.00 19.49 92 ASN Y CA 1
ATOM 1349 C C . ASN B 1 86 ? 19.436 60.806 15.676 1.00 20.03 92 ASN Y C 1
ATOM 1350 O O . ASN B 1 86 ? 18.768 60.448 16.655 1.00 19.34 92 ASN Y O 1
ATOM 1355 N N . SER B 1 87 ? 20.620 60.291 15.388 1.00 19.39 93 SER Y N 1
ATOM 1356 C CA . SER B 1 87 ? 21.217 59.419 16.347 1.00 21.55 93 SER Y CA 1
ATOM 1357 C C . SER B 1 87 ? 22.647 59.313 15.937 1.00 21.56 93 SER Y C 1
ATOM 1358 O O . SER B 1 87 ? 22.948 59.425 14.749 1.00 23.10 93 SER Y O 1
ATOM 1361 N N . TYR B 1 88 ? 23.506 59.050 16.912 1.00 20.03 94 TYR Y N 1
ATOM 1362 C CA . TYR B 1 88 ? 24.906 58.964 16.697 1.00 19.88 94 TYR Y CA 1
ATOM 1363 C C . TYR B 1 88 ? 25.484 60.235 16.060 1.00 22.09 94 TYR Y C 1
ATOM 1364 O O . TYR B 1 88 ? 26.413 60.174 15.286 1.00 21.49 94 TYR Y O 1
ATOM 1373 N N . CYS B 1 89 ? 24.937 61.392 16.411 1.00 24.17 95 CYS Y N 1
ATOM 1374 C CA . CYS B 1 89 ? 25.529 62.636 16.030 1.00 23.83 95 CYS Y CA 1
ATOM 1375 C C . CYS B 1 89 ? 26.861 62.869 16.792 1.00 22.99 95 CYS Y C 1
ATOM 1376 O O . CYS B 1 89 ? 26.895 62.896 17.996 1.00 21.98 95 CYS Y O 1
ATOM 1379 N N . LYS B 1 90 ? 27.981 62.984 16.104 1.00 23.56 96 LYS Y N 1
ATOM 1380 C CA . LYS B 1 90 ? 29.210 63.366 16.805 1.00 25.88 96 LYS Y CA 1
ATOM 1381 C C . LYS B 1 90 ? 29.241 64.939 16.896 1.00 25.81 96 LYS Y C 1
ATOM 1382 O O . LYS B 1 90 ? 29.297 65.629 15.860 1.00 27.28 96 LYS Y O 1
ATOM 1388 N N . LYS B 1 91 ? 29.258 65.499 18.091 1.00 24.17 97 LYS Y N 1
ATOM 1389 C CA . LYS B 1 91 ? 29.157 66.929 18.250 1.00 23.83 97 LYS Y CA 1
ATOM 1390 C C . LYS B 1 91 ? 30.578 67.421 18.325 1.00 24.74 97 LYS Y C 1
ATOM 1391 O O . LYS B 1 91 ? 31.506 66.587 18.275 1.00 23.87 97 LYS Y O 1
ATOM 1397 N N . VAL B 1 92 ? 30.772 68.748 18.411 1.00 24.43 98 VAL Y N 1
ATOM 1398 C CA . VAL B 1 92 ? 32.145 69.260 18.497 1.00 24.07 98 VAL Y CA 1
ATOM 1399 C C . VAL B 1 92 ? 32.288 70.296 19.610 1.00 23.35 98 VAL Y C 1
ATOM 1400 O O . VAL B 1 92 ? 31.417 71.140 19.800 1.00 23.64 98 VAL Y O 1
ATOM 1404 N N . PHE B 1 93 ? 33.402 70.270 20.319 1.00 22.21 99 PHE Y N 1
ATOM 1405 C CA . PHE B 1 93 ? 33.670 71.331 21.245 1.00 21.81 99 PHE Y CA 1
ATOM 1406 C C . PHE B 1 93 ? 34.783 72.178 20.661 1.00 22.89 99 PHE Y C 1
ATOM 1407 O O . PHE B 1 93 ? 35.869 71.665 20.359 1.00 22.47 99 PHE Y O 1
ATOM 1415 N N . VAL B 1 94 ? 34.521 73.483 20.518 1.00 22.91 100 VAL Y N 1
ATOM 1416 C CA . VAL B 1 94 ? 35.520 74.395 20.012 1.00 23.22 100 VAL Y CA 1
ATOM 1417 C C . VAL B 1 94 ? 35.950 75.368 21.103 1.00 24.90 100 VAL Y C 1
ATOM 1418 O O . VAL B 1 94 ? 35.121 75.912 21.833 1.00 25.12 100 VAL Y O 1
ATOM 1422 N N . THR B 1 95 ? 37.259 75.538 21.251 1.00 26.17 101 THR Y N 1
ATOM 1423 C CA . THR B 1 95 ? 37.741 76.646 22.022 1.00 28.20 101 THR Y CA 1
ATOM 1424 C C . THR B 1 95 ? 38.587 77.614 21.185 1.00 29.15 101 THR Y C 1
ATOM 1425 O O . THR B 1 95 ? 39.550 77.200 20.574 1.00 29.57 101 THR Y O 1
ATOM 1429 N N . CYS B 1 96 ? 38.170 78.883 21.121 1.00 30.79 102 CYS Y N 1
ATOM 1430 C CA . CYS B 1 96 ? 38.868 79.928 20.332 1.00 32.60 102 CYS Y CA 1
ATOM 1431 C C . CYS B 1 96 ? 39.611 80.769 21.317 1.00 34.21 102 CYS Y C 1
ATOM 1432 O O . C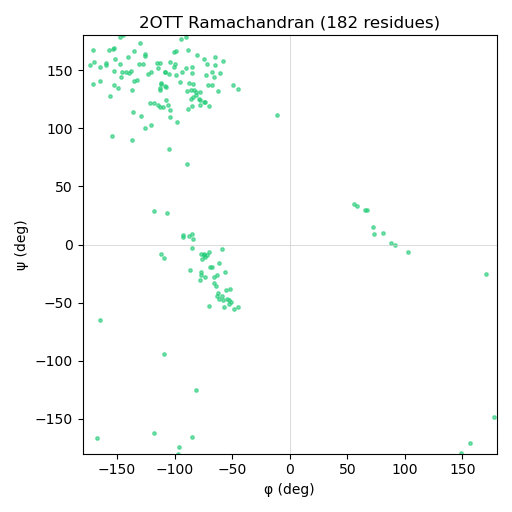YS B 1 96 ? 39.203 80.842 22.462 1.00 34.71 102 CYS Y O 1
ATOM 1435 N N . GLN B 1 97 ? 40.655 81.479 20.929 1.00 37.28 103 GLN Y N 1
ATOM 1436 C CA . GLN B 1 97 ? 41.076 82.490 21.909 1.00 39.90 103 GLN Y CA 1
ATOM 1437 C C . GLN B 1 97 ? 40.338 83.799 21.839 1.00 40.73 103 GLN Y C 1
ATOM 1438 O O . GLN B 1 97 ? 39.774 84.140 20.805 1.00 40.59 103 GLN Y O 1
ATOM 1444 N N . ASP B 1 98 ? 40.279 84.456 22.996 1.00 42.74 104 ASP Y N 1
ATOM 1445 C CA . ASP B 1 98 ? 39.743 85.814 23.178 1.00 45.02 104 ASP Y CA 1
ATOM 1446 C C . ASP B 1 98 ? 39.800 86.678 21.936 1.00 45.48 104 ASP Y C 1
ATOM 1447 O O . ASP B 1 98 ? 40.877 87.098 21.476 1.00 45.45 104 ASP Y O 1
#

B-factor: mean 24.9, std 12.04, range [2.0, 85.54]

Radius of gyration: 18.42 Å; Cα contacts (8 Å, |Δi|>4): 457; chains: 2; bounding box: 40×47×45 Å

Sequence (186 aa):
PAVESRLVGGSSICEGTVEVRQGAQWAALCDSSSLRWEEVCREQQCGSVNSYRVLDAGDPTSRGLFCPHQKLSQCHELWERNSYCKKVFVTCQDPAVESRLVGGSSICEGTVEVRQGAQWAALCDSLRWEEVCREQQCGSVNSYRVLDAGDPTSRGLFCPHQKLSQCHELWERNSYCKKVFVTCQD

Foldseek 3Di:
DAKAWWAPDDPDRQKHWIWIDDPDDIWFEFDDALVAVQVNNVSSVAAGWDDKDWDDAPWQQHWGWYAPDRYSRPGPDTDIDRTRGTIMIIHHHD/DAKAWWAPDDPDRQKHWIWIADPHDIWFEFDAVQVQVNNVSSVAHGWDDKDWPDAPWFQHWGWYAPDDHRRVGDDIHIDRTRRTIMITHGHD

Solvent-accessible surface area: 10501 Å² total; per-residue (Å²): 139,88,13,57,4,33,4,49,47,4,49,26,66,14,52,0,29,0,35,0,45,28,74,50,161,50,26,9,0,2,25,135,86,46,114,11,5,55,70,0,0,133,91,26,162,4,19,49,29,87,55,93,134,95,38,62,72,58,55,71,106,7,135,6,24,64,4,50,99,106,69,9,80,106,9,173,112,15,142,128,108,70,50,98,0,77,39,3,35,0,25,9,106,161,153,90,20,68,5,91,12,49,78,24,116,59,122,16,53,0,35,0,40,0,67,39,69,55,147,74,28,9,0,2,86,83,127,23,8,50,34,3,0,150,88,27,167,10,38,61,37,85,50,110,135,81,37,62,73,56,56,71,93,6,130,5,31,28,6,69,113,97,74,10,87,90,12,174,109,16,28,111,25,77,28,55,0,63,44,0,28,0,23,7,111,163